Protein AF-A0A0R3LXS1-F1 (afdb_monomer_lite)

pLDDT: mean 87.43, std 10.82, range [50.19, 98.5]

Structure (mmCIF, N/CA/C/O backbone):
data_AF-A0A0R3LXS1-F1
#
_entry.id   AF-A0A0R3LXS1-F1
#
loop_
_atom_site.group_PDB
_atom_site.id
_atom_site.type_symbol
_atom_site.label_atom_id
_atom_site.label_alt_id
_atom_site.label_comp_id
_atom_site.label_asym_id
_atom_site.label_entity_id
_atom_site.label_seq_id
_atom_site.pdbx_PDB_ins_code
_atom_site.Cartn_x
_atom_site.Cartn_y
_atom_site.Cartn_z
_atom_site.occupancy
_atom_site.B_iso_or_equiv
_atom_site.auth_seq_id
_atom_site.auth_comp_id
_atom_site.auth_asym_id
_atom_site.auth_atom_id
_atom_site.pdbx_PDB_model_num
ATOM 1 N N . MET A 1 1 ? -4.672 0.294 -25.612 1.00 50.19 1 MET A N 1
ATOM 2 C CA . MET A 1 1 ? -3.290 0.709 -25.278 1.00 50.19 1 MET A CA 1
ATOM 3 C C . MET A 1 1 ? -2.506 -0.583 -25.068 1.00 50.19 1 MET A C 1
ATOM 5 O O . MET A 1 1 ? -3.036 -1.441 -24.381 1.00 50.19 1 MET A O 1
ATOM 9 N N . VAL A 1 2 ? -1.361 -0.808 -25.723 1.00 67.75 2 VAL A N 1
ATOM 10 C CA . VAL A 1 2 ? -0.609 -2.071 -25.546 1.00 67.75 2 VAL A CA 1
ATOM 11 C C . VAL A 1 2 ? 0.220 -1.966 -24.267 1.00 67.75 2 VAL A C 1
ATOM 13 O O . VAL A 1 2 ? 0.953 -0.992 -24.110 1.00 67.75 2 VAL A O 1
ATOM 16 N N . THR A 1 3 ? 0.093 -2.930 -23.355 1.00 71.75 3 THR A N 1
ATOM 17 C CA . THR A 1 3 ? 0.901 -2.988 -22.126 1.00 71.75 3 THR A CA 1
ATOM 18 C C . THR A 1 3 ? 2.377 -3.148 -22.479 1.00 71.75 3 THR A C 1
ATOM 20 O O . THR A 1 3 ? 2.734 -3.978 -23.314 1.00 71.75 3 THR A O 1
ATOM 23 N N . THR A 1 4 ? 3.243 -2.349 -21.855 1.00 79.94 4 THR A N 1
ATOM 24 C CA . THR A 1 4 ? 4.684 -2.357 -22.133 1.00 79.94 4 THR A CA 1
ATOM 25 C C . THR A 1 4 ? 5.494 -2.628 -20.877 1.00 79.94 4 THR A C 1
ATOM 27 O O . THR A 1 4 ? 5.252 -2.014 -19.840 1.00 79.94 4 THR A O 1
ATOM 30 N N . TYR A 1 5 ? 6.513 -3.462 -21.012 1.00 81.69 5 TYR A N 1
ATOM 31 C CA . TYR A 1 5 ? 7.450 -3.863 -19.978 1.00 81.69 5 TYR A CA 1
ATOM 32 C C . TYR A 1 5 ? 8.819 -3.320 -20.341 1.00 81.69 5 TYR A C 1
ATOM 34 O O . TYR A 1 5 ? 9.397 -3.715 -21.349 1.00 81.69 5 TYR A O 1
ATOM 42 N N . ALA A 1 6 ? 9.335 -2.392 -19.552 1.00 85.69 6 ALA A N 1
ATOM 43 C CA . ALA A 1 6 ? 10.598 -1.767 -19.839 1.00 85.69 6 ALA A CA 1
ATOM 44 C C . ALA A 1 6 ? 11.676 -1.999 -18.792 1.00 85.69 6 ALA A C 1
ATOM 46 O O . ALA A 1 6 ? 11.439 -1.901 -17.591 1.00 85.69 6 ALA A O 1
ATOM 47 N N . ILE A 1 7 ? 12.872 -2.245 -19.302 1.00 88.62 7 ILE A N 1
ATOM 48 C CA . ILE A 1 7 ? 14.061 -2.597 -18.548 1.00 88.62 7 ILE A CA 1
ATOM 49 C C . ILE A 1 7 ? 15.082 -1.522 -18.855 1.00 88.62 7 ILE A C 1
ATOM 51 O O . ILE A 1 7 ? 15.526 -1.386 -19.994 1.00 88.62 7 ILE A O 1
ATOM 55 N N . SER A 1 8 ? 15.402 -0.714 -17.859 1.00 87.81 8 SER A N 1
ATOM 56 C CA . SER A 1 8 ? 16.416 0.319 -17.973 1.00 87.81 8 SER A CA 1
ATOM 57 C C . SER A 1 8 ? 17.763 -0.279 -17.583 1.00 87.81 8 SER A C 1
ATOM 59 O O . SER A 1 8 ? 17.886 -0.908 -16.535 1.00 87.81 8 SER A O 1
ATOM 61 N N . VAL A 1 9 ? 18.784 -0.074 -18.406 1.00 89.19 9 VAL A N 1
ATOM 62 C CA . VAL A 1 9 ? 20.152 -0.530 -18.135 1.00 89.19 9 VAL A CA 1
ATOM 63 C C . VAL A 1 9 ? 21.099 0.648 -18.256 1.00 89.19 9 VAL A C 1
ATOM 65 O O . VAL A 1 9 ? 20.970 1.450 -19.180 1.00 89.19 9 VAL A O 1
ATOM 68 N N . ARG A 1 10 ? 22.025 0.776 -17.310 1.00 90.25 10 ARG A N 1
ATOM 69 C CA . ARG A 1 10 ? 22.995 1.863 -17.247 1.00 90.25 10 ARG A CA 1
ATOM 70 C C . ARG A 1 10 ? 24.368 1.407 -17.712 1.00 90.25 10 ARG A C 1
ATOM 72 O O . ARG A 1 10 ? 24.804 0.302 -17.381 1.00 90.25 10 ARG A O 1
ATOM 79 N N . SER A 1 11 ? 25.078 2.306 -18.385 1.00 85.88 11 SER A N 1
ATOM 80 C CA . SER A 1 11 ? 26.498 2.140 -18.698 1.00 85.88 11 SER A CA 1
ATOM 81 C C . SER A 1 11 ? 26.775 0.897 -19.511 1.00 85.88 11 SER A C 1
ATOM 83 O O . SER A 1 11 ? 27.583 0.056 -19.126 1.00 85.88 11 SER A O 1
ATOM 85 N N . LEU A 1 12 ? 26.070 0.781 -20.637 1.00 84.75 12 LEU A N 1
ATOM 86 C CA . LEU A 1 12 ? 26.292 -0.310 -21.576 1.00 84.75 12 LEU A CA 1
ATOM 87 C C . LEU A 1 12 ? 27.572 -0.126 -22.396 1.00 84.75 12 LEU A C 1
ATOM 89 O O . LEU A 1 12 ? 28.166 -1.125 -22.773 1.00 84.75 12 LEU A O 1
ATOM 93 N N . GLY A 1 13 ? 28.039 1.102 -22.647 1.00 87.75 13 GLY A N 1
ATOM 94 C CA . GLY A 1 13 ? 29.299 1.331 -23.367 1.00 87.75 13 GLY A CA 1
ATOM 95 C C . GLY A 1 13 ? 29.388 0.523 -24.671 1.00 87.75 13 GLY A C 1
ATOM 96 O O . GLY A 1 13 ? 28.492 0.599 -25.513 1.00 87.75 13 GLY A O 1
ATOM 97 N N . SER A 1 14 ? 30.445 -0.281 -24.822 1.00 89.44 14 SER A N 1
ATOM 98 C CA . SER A 1 14 ? 30.633 -1.187 -25.968 1.00 89.44 14 SER A CA 1
ATOM 99 C C . SER A 1 14 ? 29.624 -2.338 -26.039 1.00 89.44 14 SER A C 1
ATOM 101 O O . SER A 1 14 ? 29.389 -2.868 -27.123 1.00 89.44 14 SER A O 1
ATOM 103 N N . ASP A 1 15 ? 28.997 -2.707 -24.922 1.00 88.38 15 ASP A N 1
ATOM 104 C CA . ASP A 1 15 ? 28.047 -3.823 -24.843 1.00 88.38 15 ASP A CA 1
ATOM 105 C C . ASP A 1 15 ? 26.671 -3.450 -25.405 1.00 88.38 15 ASP A C 1
ATOM 107 O O . ASP A 1 15 ? 25.847 -4.328 -25.667 1.00 88.38 15 ASP A O 1
ATOM 111 N N . PHE A 1 16 ? 26.411 -2.153 -25.620 1.00 92.69 16 PHE A N 1
ATOM 112 C CA . PHE A 1 16 ? 25.108 -1.638 -26.037 1.00 92.69 16 PHE A CA 1
ATOM 113 C C . PHE A 1 16 ? 24.521 -2.387 -27.234 1.00 92.69 16 PHE A C 1
ATOM 115 O O . PHE A 1 16 ? 23.369 -2.825 -27.198 1.00 92.69 16 PHE A O 1
ATOM 122 N N . GLU A 1 17 ? 25.318 -2.558 -28.287 1.00 94.69 17 GLU A N 1
ATOM 123 C CA . GLU A 1 17 ? 24.837 -3.169 -29.520 1.00 94.69 17 GLU A CA 1
ATOM 124 C C . GLU A 1 17 ? 24.538 -4.661 -29.331 1.00 94.69 17 GLU A C 1
ATOM 126 O O . GLU A 1 17 ? 23.506 -5.143 -29.796 1.00 94.69 17 GLU A O 1
ATOM 131 N N . GLY A 1 18 ? 25.366 -5.377 -28.563 1.00 93.44 18 GLY A N 1
ATOM 132 C CA . GLY A 1 18 ? 25.115 -6.778 -28.217 1.00 93.44 18 GLY A CA 1
ATOM 133 C C . GLY A 1 18 ? 23.816 -6.949 -27.427 1.00 93.44 18 GLY A C 1
ATOM 134 O O . GLY A 1 18 ? 22.989 -7.809 -27.745 1.00 93.44 18 GLY A O 1
ATOM 135 N N . VAL A 1 19 ? 23.582 -6.066 -26.456 1.00 94.25 19 VAL A N 1
ATOM 136 C CA . VAL A 1 19 ? 22.352 -6.038 -25.659 1.00 94.25 19 VAL A CA 1
ATOM 137 C C . VAL A 1 19 ? 21.125 -5.745 -26.525 1.00 94.25 19 VAL A C 1
ATOM 139 O O . VAL A 1 19 ? 20.112 -6.441 -26.428 1.00 94.25 19 VAL A O 1
ATOM 142 N N . ARG A 1 20 ? 21.217 -4.754 -27.417 1.00 96.38 20 ARG A N 1
ATOM 143 C CA . ARG A 1 20 ? 20.141 -4.376 -28.343 1.00 96.38 20 ARG A CA 1
ATOM 144 C C . ARG A 1 20 ? 19.791 -5.501 -29.312 1.00 96.38 20 ARG A C 1
ATOM 146 O O . ARG A 1 20 ? 18.607 -5.780 -29.518 1.00 96.38 20 ARG A O 1
ATOM 153 N N . VAL A 1 21 ? 20.797 -6.166 -29.878 1.00 96.75 21 VAL A N 1
ATOM 154 C CA . VAL A 1 21 ? 20.615 -7.323 -30.765 1.00 96.75 21 VAL A CA 1
ATOM 155 C C . VAL A 1 21 ? 19.938 -8.468 -30.017 1.00 96.75 21 VAL A C 1
ATOM 157 O O . VAL A 1 21 ? 18.972 -9.041 -30.524 1.00 96.75 21 VAL A O 1
ATOM 160 N N . LYS A 1 22 ? 20.371 -8.766 -28.786 1.00 96.81 22 LYS A N 1
ATOM 161 C CA . LYS A 1 22 ? 19.754 -9.818 -27.972 1.00 96.81 22 LYS A CA 1
ATOM 162 C C . LYS A 1 22 ? 18.296 -9.511 -27.631 1.00 96.81 22 LYS A C 1
ATOM 164 O O . LYS A 1 22 ? 17.453 -10.396 -27.771 1.00 96.81 22 LYS A O 1
ATOM 169 N N . ALA A 1 23 ? 17.987 -8.275 -27.237 1.00 96.25 23 ALA A N 1
ATOM 170 C CA . ALA A 1 23 ? 16.617 -7.831 -26.980 1.00 96.25 23 ALA A CA 1
ATOM 171 C C . ALA A 1 23 ? 15.724 -8.016 -28.217 1.00 96.25 23 ALA A C 1
ATOM 173 O O . ALA A 1 23 ? 14.649 -8.609 -28.131 1.00 96.25 23 ALA A O 1
ATOM 174 N N . SER A 1 24 ? 16.210 -7.584 -29.386 1.00 97.50 24 SER A N 1
ATOM 175 C CA . SER A 1 24 ? 15.506 -7.744 -30.661 1.00 97.50 24 SER A CA 1
ATOM 176 C C . SER A 1 24 ? 15.285 -9.214 -31.025 1.00 97.50 24 SER A C 1
ATOM 178 O O . SER A 1 24 ? 14.203 -9.574 -31.485 1.00 97.50 24 SER A O 1
ATOM 180 N N . TYR A 1 25 ? 16.288 -10.068 -30.809 1.00 97.56 25 TYR A N 1
ATOM 181 C CA . TYR A 1 25 ? 16.191 -11.507 -31.052 1.00 97.56 25 TYR A CA 1
ATOM 182 C C . TYR A 1 25 ? 15.138 -12.170 -30.157 1.00 97.56 25 TYR A C 1
ATOM 184 O O . TYR A 1 25 ? 14.287 -12.913 -30.651 1.00 97.56 25 TYR A O 1
ATOM 192 N N . LEU A 1 26 ? 15.174 -11.890 -28.849 1.00 95.94 26 LEU A N 1
ATOM 193 C CA . LEU A 1 26 ? 14.202 -12.423 -27.892 1.00 95.94 26 LEU A CA 1
ATOM 194 C C . LEU A 1 26 ? 12.783 -11.983 -28.254 1.00 95.94 26 LEU A C 1
ATOM 196 O O . LEU A 1 26 ? 11.861 -12.794 -28.200 1.00 95.94 26 LEU A O 1
ATOM 200 N N . ALA A 1 27 ? 12.617 -10.729 -28.672 1.00 96.94 27 ALA A N 1
ATOM 201 C CA . ALA A 1 27 ? 11.325 -10.202 -29.070 1.00 96.94 27 ALA A CA 1
ATOM 202 C C . ALA A 1 27 ? 10.775 -10.892 -30.327 1.00 96.94 27 ALA A C 1
ATOM 204 O O . ALA A 1 27 ? 9.669 -11.432 -30.293 1.00 96.94 27 ALA A O 1
ATOM 205 N N . ALA A 1 28 ? 11.575 -10.967 -31.396 1.00 97.00 2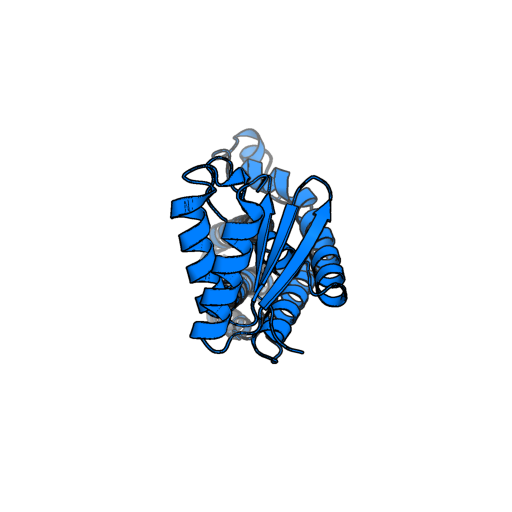8 ALA A N 1
ATOM 206 C CA . ALA A 1 28 ? 11.182 -11.608 -32.650 1.00 97.00 28 ALA A CA 1
ATOM 207 C C . ALA A 1 28 ? 10.840 -13.097 -32.465 1.00 97.00 28 ALA A C 1
ATOM 209 O O . ALA A 1 28 ? 9.810 -13.559 -32.950 1.00 97.00 28 ALA A O 1
ATOM 210 N N . SER A 1 29 ? 11.658 -13.826 -31.699 1.00 96.25 29 SER A N 1
ATOM 211 C CA . SER A 1 29 ? 11.480 -15.270 -31.467 1.00 96.25 29 SER A CA 1
ATOM 212 C C . SER A 1 29 ? 10.217 -15.613 -30.667 1.00 96.25 29 SER A C 1
ATOM 214 O O . SER A 1 29 ? 9.789 -16.761 -30.666 1.00 96.25 29 SER A O 1
ATOM 216 N N . ASN A 1 30 ? 9.622 -14.630 -29.986 1.00 95.31 30 ASN A N 1
ATOM 217 C CA . ASN A 1 30 ? 8.458 -14.808 -29.116 1.00 95.31 30 ASN A CA 1
ATOM 218 C C . ASN A 1 30 ? 7.244 -13.976 -29.568 1.00 95.31 30 ASN A C 1
ATOM 220 O O . ASN A 1 30 ? 6.326 -13.754 -28.778 1.00 95.31 30 ASN A O 1
ATOM 224 N N . GLY A 1 31 ? 7.240 -13.467 -30.809 1.00 93.56 31 GLY A N 1
ATOM 225 C CA . GLY A 1 31 ? 6.131 -12.660 -31.334 1.00 93.56 31 GLY A CA 1
ATOM 226 C C . GLY A 1 31 ? 5.860 -11.380 -30.530 1.00 93.56 31 GLY A C 1
ATOM 227 O O . GLY A 1 31 ? 4.720 -10.935 -30.426 1.00 93.56 31 GLY A O 1
ATOM 228 N N . CYS A 1 32 ? 6.894 -10.804 -29.916 1.00 93.44 32 CYS A N 1
ATOM 229 C CA . CYS A 1 32 ? 6.818 -9.613 -29.078 1.00 93.44 32 CYS A CA 1
ATOM 230 C C . CYS A 1 32 ? 7.301 -8.385 -29.856 1.00 93.44 32 CYS A C 1
ATOM 232 O O . CYS A 1 32 ? 8.304 -8.446 -30.566 1.00 93.44 32 CYS A O 1
ATOM 234 N N . GLN A 1 33 ? 6.633 -7.242 -29.688 1.00 94.88 33 GLN A N 1
ATOM 235 C CA . GLN A 1 33 ? 7.162 -5.976 -30.187 1.00 94.88 33 GLN A CA 1
ATOM 236 C C . GLN A 1 33 ? 8.263 -5.485 -29.248 1.00 94.88 33 GLN A C 1
ATOM 238 O O . GLN A 1 33 ? 8.154 -5.616 -28.026 1.00 94.88 33 GLN A O 1
ATOM 243 N N . PHE A 1 34 ? 9.321 -4.927 -29.829 1.00 96.06 34 PHE A N 1
ATOM 244 C CA . PHE A 1 34 ? 10.455 -4.387 -29.096 1.00 96.06 34 PHE A CA 1
ATOM 245 C C . PHE A 1 34 ? 10.911 -3.066 -29.698 1.00 96.06 34 PHE A C 1
ATOM 247 O O . PHE A 1 34 ? 10.995 -2.912 -30.916 1.00 96.06 34 PHE A O 1
ATOM 254 N N . TRP A 1 35 ? 11.236 -2.126 -28.823 1.00 96.31 35 TRP A N 1
ATOM 255 C CA . TRP A 1 35 ? 11.962 -0.915 -29.165 1.00 96.31 35 TRP A CA 1
ATOM 256 C C . TRP A 1 35 ? 12.793 -0.476 -27.967 1.00 96.31 35 TRP A C 1
ATOM 258 O O . TRP A 1 35 ? 12.628 -0.964 -26.848 1.00 96.31 35 TRP A O 1
ATOM 268 N N . TRP A 1 36 ? 13.693 0.469 -28.197 1.00 95.38 36 TRP A N 1
ATOM 269 C CA . TRP A 1 36 ? 14.509 1.033 -27.137 1.00 95.38 36 TRP A CA 1
ATOM 270 C C . TRP A 1 36 ? 14.575 2.552 -27.261 1.00 95.38 36 TRP A C 1
ATOM 272 O O . TRP A 1 36 ? 14.281 3.112 -28.320 1.00 95.38 36 TRP A O 1
ATOM 282 N N . LYS A 1 37 ? 14.942 3.225 -26.171 1.00 92.69 37 LYS A N 1
ATOM 283 C CA . LYS A 1 37 ? 15.234 4.663 -26.187 1.00 92.69 37 LYS A CA 1
ATOM 284 C C . LYS A 1 37 ? 16.343 5.030 -25.197 1.00 92.69 37 LYS A C 1
ATOM 286 O O . LYS A 1 37 ? 16.404 4.438 -24.116 1.00 92.69 37 LYS A O 1
ATOM 291 N N . PRO A 1 38 ? 17.203 6.009 -25.526 1.00 92.75 38 PRO A N 1
ATOM 292 C CA . PRO A 1 38 ? 18.160 6.546 -24.569 1.00 92.75 38 PRO A CA 1
ATOM 293 C C . PRO A 1 38 ? 17.448 7.363 -23.478 1.00 92.75 38 PRO A C 1
ATOM 295 O O . PRO A 1 38 ? 16.364 7.909 -23.691 1.00 92.75 38 PRO A O 1
ATOM 298 N N . GLN A 1 39 ? 18.075 7.452 -22.309 1.00 84.31 39 GLN A N 1
ATOM 299 C CA . GLN A 1 39 ? 17.637 8.201 -21.132 1.00 84.31 39 GLN A CA 1
ATOM 300 C C . GLN A 1 39 ? 18.803 9.063 -20.602 1.00 84.31 39 GLN A C 1
ATOM 302 O O . GLN A 1 39 ? 19.965 8.787 -20.923 1.00 84.31 39 GLN A O 1
ATOM 307 N N . PRO A 1 40 ? 18.538 10.106 -19.789 1.00 82.19 40 PRO A N 1
ATOM 308 C CA . PRO A 1 40 ? 19.590 10.906 -19.165 1.00 82.19 40 PRO A CA 1
ATOM 309 C C . PRO A 1 40 ? 20.574 10.045 -18.364 1.00 82.19 40 PRO A C 1
ATOM 311 O O . PRO A 1 40 ? 20.218 8.978 -17.866 1.00 82.19 40 PRO A O 1
ATOM 314 N N . THR A 1 41 ? 21.795 10.541 -18.155 1.00 82.56 41 THR A N 1
ATOM 315 C CA . THR A 1 41 ? 22.794 9.911 -17.263 1.00 82.56 41 THR A CA 1
ATOM 316 C C . THR A 1 41 ? 23.191 8.476 -17.645 1.00 82.56 41 THR A C 1
ATOM 318 O O . THR A 1 41 ? 23.463 7.661 -16.757 1.00 82.56 41 THR A O 1
ATOM 321 N N . ASP A 1 42 ? 23.266 8.200 -18.955 1.00 86.88 42 ASP A N 1
ATOM 322 C CA . ASP A 1 42 ? 23.786 6.945 -19.531 1.00 86.88 42 ASP A CA 1
ATOM 323 C C . ASP A 1 42 ? 22.886 5.716 -19.279 1.00 86.88 42 ASP A C 1
ATOM 325 O O . ASP A 1 42 ? 23.346 4.590 -19.105 1.00 86.88 42 ASP A O 1
ATOM 329 N N . TRP A 1 43 ? 21.571 5.945 -19.231 1.00 88.44 43 TRP A N 1
ATOM 330 C CA . TRP A 1 43 ? 20.558 4.892 -19.152 1.00 88.44 43 TRP A CA 1
ATOM 331 C C . TRP A 1 43 ? 19.970 4.584 -20.531 1.00 88.44 43 TRP A C 1
ATOM 333 O O . TRP A 1 43 ? 19.799 5.469 -21.376 1.00 88.44 43 TRP A O 1
ATOM 343 N N . HIS A 1 44 ? 19.597 3.328 -20.748 1.00 91.88 44 HIS A N 1
ATOM 344 C CA . HIS A 1 44 ? 18.934 2.851 -21.956 1.00 91.88 44 HIS A CA 1
ATOM 345 C C . HIS A 1 44 ? 17.723 2.007 -21.585 1.00 91.88 44 HIS A C 1
ATOM 347 O O . HIS A 1 44 ? 17.844 1.032 -20.850 1.00 91.88 44 HIS A O 1
ATOM 353 N N . ASP A 1 45 ? 16.558 2.383 -22.098 1.00 90.25 45 ASP A N 1
ATOM 354 C CA . ASP A 1 45 ? 15.324 1.634 -21.905 1.00 90.25 45 ASP A CA 1
ATOM 355 C C . ASP A 1 45 ? 15.135 0.613 -23.016 1.00 90.25 45 ASP A C 1
ATOM 357 O O . ASP A 1 45 ? 15.030 1.006 -24.173 1.00 90.25 45 ASP A O 1
ATOM 361 N N . PHE A 1 46 ? 14.975 -0.655 -22.659 1.00 93.62 46 PHE A N 1
ATOM 362 C CA . PHE A 1 46 ? 14.581 -1.746 -23.547 1.00 93.62 46 PHE A CA 1
ATOM 363 C C . PHE A 1 46 ? 13.132 -2.116 -23.247 1.00 93.62 46 PHE A C 1
ATOM 365 O O . PHE A 1 46 ? 12.819 -2.486 -22.119 1.00 93.62 46 PHE A O 1
ATOM 372 N N . ILE A 1 47 ? 12.238 -1.957 -24.220 1.00 89.81 47 ILE A N 1
ATOM 373 C CA . ILE A 1 47 ? 10.788 -1.975 -24.011 1.00 89.81 47 ILE A CA 1
ATOM 374 C C . ILE A 1 47 ? 10.173 -3.114 -24.816 1.00 89.81 47 ILE A C 1
ATOM 376 O O . ILE A 1 47 ? 10.382 -3.202 -26.021 1.00 89.81 47 ILE A O 1
ATOM 380 N N . PHE A 1 48 ? 9.396 -3.957 -24.143 1.00 91.44 48 PHE A N 1
ATOM 381 C CA . PHE A 1 48 ? 8.775 -5.166 -24.675 1.00 91.44 48 PHE A CA 1
ATOM 382 C C . PHE A 1 48 ? 7.259 -5.105 -24.496 1.00 91.44 48 PHE A C 1
ATOM 384 O O . PHE A 1 48 ? 6.777 -4.564 -23.507 1.00 91.44 48 PHE A O 1
ATOM 391 N N . THR A 1 49 ? 6.482 -5.705 -25.393 1.00 87.00 49 THR A N 1
ATOM 392 C CA . THR A 1 49 ? 5.023 -5.872 -25.208 1.00 87.00 49 THR A CA 1
ATOM 393 C C . THR A 1 49 ? 4.640 -7.209 -24.575 1.00 87.00 49 THR A C 1
ATOM 395 O O . THR A 1 49 ? 3.460 -7.503 -24.419 1.00 87.00 49 THR A O 1
ATOM 398 N N . ASN A 1 50 ? 5.625 -8.038 -24.222 1.00 86.69 50 ASN A N 1
ATOM 399 C CA . ASN A 1 50 ? 5.435 -9.347 -23.606 1.00 86.69 50 ASN A CA 1
ATOM 400 C C . ASN A 1 50 ? 6.269 -9.448 -22.321 1.00 86.69 50 ASN A C 1
ATOM 402 O O . ASN A 1 50 ? 7.490 -9.278 -22.347 1.00 86.69 50 ASN A O 1
ATOM 406 N N . HIS A 1 51 ? 5.600 -9.754 -21.209 1.00 82.31 51 HIS A N 1
ATOM 407 C CA . HIS A 1 51 ? 6.214 -9.855 -19.887 1.00 82.31 51 HIS A CA 1
ATOM 408 C C . HIS A 1 51 ? 7.284 -10.948 -19.809 1.00 82.31 51 HIS A C 1
ATOM 410 O O . HIS A 1 51 ? 8.376 -10.708 -19.303 1.00 82.31 51 HIS A O 1
ATOM 416 N N . ASN A 1 52 ? 7.005 -12.129 -20.367 1.00 84.12 52 ASN A N 1
ATOM 417 C CA . ASN A 1 52 ? 7.932 -13.259 -20.334 1.00 84.12 52 ASN A CA 1
ATOM 418 C C . ASN A 1 52 ? 9.212 -12.936 -21.109 1.00 84.12 52 ASN A C 1
ATOM 420 O O . ASN A 1 52 ? 10.304 -13.282 -20.673 1.00 84.12 52 ASN A O 1
ATOM 424 N N . VAL A 1 53 ? 9.097 -12.215 -22.227 1.00 90.31 53 VAL A N 1
ATOM 425 C CA . VAL A 1 53 ? 10.261 -11.756 -23.002 1.00 90.31 53 VAL A CA 1
ATOM 426 C C . VAL A 1 53 ? 11.083 -10.741 -22.212 1.00 90.31 53 VAL A C 1
ATOM 428 O O . VAL A 1 53 ? 12.309 -10.830 -22.210 1.00 90.31 53 VAL A O 1
ATOM 431 N N . ALA A 1 54 ? 10.426 -9.819 -21.502 1.00 87.56 54 ALA A N 1
ATOM 432 C CA . ALA A 1 54 ? 11.108 -8.895 -20.605 1.00 87.56 54 ALA A CA 1
ATOM 433 C C . ALA A 1 54 ? 11.861 -9.657 -19.497 1.00 87.56 54 ALA A C 1
ATOM 435 O O . ALA A 1 54 ? 13.045 -9.409 -19.297 1.00 87.56 54 ALA A O 1
ATOM 436 N N . ILE A 1 55 ? 11.239 -10.651 -18.850 1.00 84.25 55 ILE A N 1
ATOM 437 C CA . ILE A 1 55 ? 11.900 -11.502 -17.842 1.00 84.25 55 ILE A CA 1
ATOM 438 C C . ILE A 1 55 ? 13.114 -12.233 -18.432 1.00 84.25 55 ILE A C 1
ATOM 440 O O . ILE A 1 55 ? 14.190 -12.213 -17.836 1.00 84.25 55 ILE A O 1
ATOM 444 N N . LEU A 1 56 ? 12.981 -12.844 -19.614 1.00 89.31 56 LEU A N 1
ATOM 445 C CA . LEU A 1 56 ? 14.100 -13.513 -20.289 1.00 89.31 56 LEU A CA 1
ATOM 446 C C . LEU A 1 56 ? 15.247 -12.541 -20.585 1.00 89.31 56 LEU A C 1
ATOM 448 O O . LEU A 1 56 ? 16.418 -12.901 -20.460 1.00 89.31 56 LEU A O 1
ATOM 452 N N . PHE A 1 57 ? 14.918 -11.305 -20.957 1.00 92.88 57 PHE A N 1
ATOM 453 C CA . PHE A 1 57 ? 15.912 -10.270 -21.191 1.00 92.88 57 PHE A CA 1
ATOM 454 C C . PHE A 1 57 ? 16.588 -9.807 -19.894 1.00 92.88 57 PHE A C 1
ATOM 456 O O . PHE A 1 57 ? 17.806 -9.657 -19.891 1.00 92.88 57 PHE A O 1
ATOM 463 N N . VAL A 1 58 ? 15.853 -9.661 -18.783 1.00 87.81 58 VAL A N 1
ATOM 464 C CA . VAL A 1 58 ? 16.453 -9.434 -17.453 1.00 87.81 58 VAL A CA 1
ATOM 465 C C . VAL A 1 58 ? 17.431 -10.555 -17.113 1.00 87.81 58 VAL A C 1
ATOM 467 O O . VAL A 1 58 ? 18.553 -10.268 -16.708 1.00 87.81 58 VAL A O 1
ATOM 470 N N . GLY A 1 59 ? 17.032 -11.815 -17.319 1.00 85.81 59 GLY A N 1
ATOM 471 C CA . GLY A 1 59 ? 17.891 -12.975 -17.083 1.00 85.81 59 GLY A CA 1
ATOM 472 C C . GLY A 1 59 ? 19.213 -12.870 -17.840 1.00 85.81 59 GLY A C 1
ATOM 473 O O . GLY A 1 59 ? 20.266 -12.961 -17.221 1.00 85.81 59 GLY A O 1
ATOM 474 N N . PHE A 1 60 ? 19.148 -12.573 -19.143 1.00 92.06 60 PHE A N 1
ATOM 475 C CA . PHE A 1 60 ? 20.327 -12.316 -19.978 1.00 92.06 60 PHE A CA 1
ATOM 476 C C . PHE A 1 60 ? 21.187 -11.157 -19.458 1.00 92.06 60 PHE A C 1
ATOM 478 O O . PHE A 1 60 ? 22.407 -11.266 -19.388 1.00 92.06 60 PHE A O 1
ATOM 485 N N . LEU A 1 61 ? 20.575 -10.031 -19.090 1.00 89.69 61 LEU A N 1
ATOM 486 C CA . LEU A 1 61 ? 21.334 -8.887 -18.595 1.00 89.69 61 LEU A CA 1
ATOM 487 C C . LEU A 1 61 ? 22.090 -9.231 -17.305 1.00 89.69 61 LEU A C 1
ATOM 489 O O . LEU A 1 61 ? 23.250 -8.847 -17.162 1.00 89.69 61 LEU A O 1
ATOM 493 N N . LEU A 1 62 ? 21.452 -9.962 -16.387 1.00 84.12 62 LEU A N 1
ATOM 494 C CA . LEU A 1 62 ? 22.062 -10.397 -15.131 1.00 84.12 62 LEU A CA 1
ATOM 495 C C . LEU A 1 62 ? 23.180 -11.425 -15.355 1.00 84.12 62 LEU A C 1
ATOM 497 O O . LEU A 1 62 ? 24.201 -11.346 -14.678 1.00 84.12 62 LEU A O 1
ATOM 501 N N . SER A 1 63 ? 23.028 -12.357 -16.301 1.00 86.56 63 SER A N 1
ATOM 502 C CA . SER A 1 63 ? 24.052 -13.374 -16.574 1.00 86.56 63 SER A CA 1
ATOM 503 C C . SER A 1 63 ? 25.242 -12.846 -17.370 1.00 86.56 63 SER A C 1
ATOM 505 O O . SER A 1 63 ? 26.378 -13.189 -17.051 1.00 86.56 63 SER A O 1
ATOM 507 N N . ASP A 1 64 ? 24.997 -12.024 -18.390 1.00 86.31 64 ASP A N 1
ATOM 508 C CA . ASP A 1 64 ? 25.991 -11.755 -19.434 1.00 86.31 64 ASP A CA 1
ATOM 509 C C . ASP A 1 64 ? 26.518 -10.313 -19.441 1.00 86.31 64 ASP A C 1
ATOM 511 O O . ASP A 1 64 ? 27.566 -10.060 -20.029 1.00 86.31 64 ASP A O 1
ATOM 515 N N . ILE A 1 65 ? 25.815 -9.359 -18.815 1.00 86.31 65 ILE A N 1
ATOM 516 C CA . ILE A 1 65 ? 26.099 -7.922 -19.001 1.00 86.31 65 ILE A CA 1
ATOM 517 C C . ILE A 1 65 ? 26.460 -7.214 -17.698 1.00 86.31 65 ILE A C 1
ATOM 519 O O . ILE A 1 65 ? 27.473 -6.515 -17.616 1.00 86.31 65 ILE A O 1
ATOM 523 N N . VAL A 1 66 ? 25.625 -7.345 -16.668 1.00 79.19 66 VAL A N 1
ATOM 524 C CA . VAL A 1 66 ? 25.835 -6.628 -15.401 1.00 79.19 66 VAL A CA 1
ATOM 525 C C . VAL A 1 66 ? 26.375 -7.514 -14.288 1.00 79.19 66 VAL A C 1
ATOM 527 O O . VAL A 1 66 ? 26.849 -6.981 -13.285 1.00 79.19 66 VAL A O 1
ATOM 530 N N . GLY A 1 67 ? 26.323 -8.840 -14.444 1.00 77.44 67 GLY A N 1
ATOM 531 C CA . GLY A 1 67 ? 26.692 -9.779 -13.388 1.00 77.44 67 GLY A CA 1
ATOM 532 C C . GLY A 1 67 ? 25.917 -9.495 -12.096 1.00 77.44 67 GLY A C 1
ATOM 533 O O . GLY A 1 67 ? 24.707 -9.280 -12.105 1.00 77.44 67 GLY A O 1
ATOM 534 N N . SER A 1 68 ? 26.633 -9.411 -10.972 1.00 62.28 68 SER A N 1
ATOM 535 C CA . SER A 1 68 ? 26.054 -9.090 -9.657 1.00 62.28 68 SER A CA 1
ATOM 536 C C . SER A 1 68 ? 25.750 -7.598 -9.444 1.00 62.28 68 SER A C 1
ATOM 538 O O . SER A 1 68 ? 25.257 -7.224 -8.380 1.00 62.28 68 SER A O 1
ATOM 540 N N . SER A 1 69 ? 26.063 -6.715 -10.399 1.00 63.69 69 SER A N 1
ATOM 541 C CA . SER A 1 69 ? 25.881 -5.264 -10.256 1.00 63.69 69 SER A CA 1
ATOM 542 C C . SER A 1 69 ? 24.441 -4.836 -10.550 1.00 63.69 69 SER A C 1
ATOM 544 O O . SER A 1 69 ? 24.168 -4.147 -11.534 1.00 63.69 69 SER A O 1
ATOM 546 N N . VAL A 1 70 ? 23.521 -5.202 -9.655 1.00 62.12 70 VAL A N 1
ATOM 547 C CA . VAL A 1 70 ? 22.091 -4.839 -9.710 1.00 62.12 70 VAL A CA 1
ATOM 548 C C . VAL A 1 70 ? 21.841 -3.330 -9.821 1.00 62.12 70 VAL A C 1
ATOM 550 O O . VAL A 1 70 ? 20.854 -2.925 -10.418 1.00 62.12 70 VAL A O 1
ATOM 553 N N . GLU A 1 71 ? 22.763 -2.475 -9.370 1.00 71.50 71 GLU A N 1
ATOM 554 C CA . GLU A 1 71 ? 22.653 -1.011 -9.514 1.00 71.50 71 GLU A CA 1
ATOM 555 C C . GLU A 1 71 ? 22.694 -0.512 -10.975 1.00 71.50 71 GLU A C 1
ATOM 557 O O . GLU A 1 71 ? 22.280 0.616 -11.264 1.00 71.50 71 GLU A O 1
ATOM 562 N N . ARG A 1 72 ? 23.180 -1.339 -11.915 1.00 78.94 72 ARG A N 1
ATOM 563 C CA . ARG A 1 72 ? 23.222 -1.033 -13.357 1.00 78.94 72 ARG A CA 1
ATOM 564 C C . ARG A 1 72 ? 21.928 -1.393 -14.083 1.00 78.94 72 ARG A C 1
ATOM 566 O O . ARG A 1 72 ? 21.818 -1.104 -15.270 1.00 78.94 72 ARG A O 1
ATOM 573 N N . ILE A 1 73 ? 20.951 -1.994 -13.409 1.00 77.38 73 ILE A N 1
ATOM 574 C CA . ILE A 1 73 ? 19.660 -2.353 -13.995 1.00 77.38 73 ILE A CA 1
ATOM 575 C C . ILE A 1 73 ? 18.536 -1.772 -13.142 1.00 77.38 73 ILE A C 1
ATOM 577 O O . ILE A 1 73 ? 18.555 -1.836 -11.921 1.00 77.38 73 ILE A O 1
ATOM 581 N N . LYS A 1 74 ? 17.516 -1.226 -13.800 1.00 73.31 74 LYS A N 1
ATOM 582 C CA . LYS A 1 74 ? 16.237 -0.878 -13.191 1.00 73.31 74 LYS A CA 1
ATOM 583 C C . LYS A 1 74 ? 15.126 -1.510 -14.006 1.00 73.31 74 LYS A C 1
ATOM 585 O O . LYS A 1 74 ? 14.901 -1.144 -15.156 1.00 73.31 74 LYS A O 1
ATOM 590 N N . PHE A 1 75 ? 14.393 -2.415 -13.390 1.00 70.44 75 PHE A N 1
ATOM 591 C CA . PHE A 1 75 ? 13.069 -2.796 -13.844 1.00 70.44 75 PHE A CA 1
ATOM 592 C C . PHE A 1 75 ? 12.174 -2.808 -12.615 1.00 70.44 75 PHE A C 1
ATOM 594 O O . PHE A 1 75 ? 12.539 -3.369 -11.591 1.00 70.44 75 PHE A O 1
ATOM 601 N N . VAL A 1 76 ? 11.021 -2.155 -12.706 1.00 61.62 76 VAL A N 1
ATOM 602 C CA . VAL A 1 76 ? 9.949 -2.351 -11.735 1.00 61.62 76 VAL A CA 1
ATOM 603 C C . VAL A 1 76 ? 8.794 -2.900 -12.542 1.00 61.62 76 VAL A C 1
ATOM 605 O O . VAL A 1 76 ? 8.122 -2.172 -13.273 1.00 61.62 76 VAL A O 1
ATOM 608 N N . PHE A 1 77 ? 8.649 -4.219 -12.490 1.00 70.69 77 PHE A N 1
ATOM 609 C CA . PHE A 1 77 ? 7.492 -4.910 -13.026 1.00 70.69 77 PHE A CA 1
ATOM 610 C C . PHE A 1 77 ? 6.651 -5.364 -11.863 1.00 70.69 77 PHE A C 1
ATOM 612 O O . PHE A 1 77 ? 7.173 -5.964 -10.936 1.00 70.69 77 PHE A O 1
ATOM 619 N N . VAL A 1 78 ? 5.358 -5.091 -11.953 1.00 78.62 78 VAL A N 1
ATOM 620 C CA . VAL A 1 78 ? 4.371 -5.756 -11.119 1.00 78.62 78 VAL A CA 1
ATOM 621 C C . VAL A 1 78 ? 3.584 -6.685 -12.026 1.00 78.62 78 VAL A C 1
ATOM 623 O O . VAL A 1 78 ? 3.056 -6.283 -13.067 1.00 78.62 78 VAL A O 1
ATOM 626 N N . SER A 1 79 ? 3.578 -7.959 -11.674 1.00 82.25 79 SER A N 1
ATOM 627 C CA . SER A 1 79 ? 2.734 -8.963 -12.298 1.00 82.25 79 SER A CA 1
ATOM 628 C C . SER A 1 79 ? 1.265 -8.739 -11.912 1.00 82.25 79 SER A C 1
ATOM 630 O O . SER A 1 79 ? 0.964 -8.110 -10.891 1.00 82.25 79 SER A O 1
ATOM 632 N N . PRO A 1 80 ? 0.310 -9.276 -12.690 1.00 84.38 80 PRO A N 1
ATOM 633 C CA . PRO A 1 80 ? -1.094 -9.267 -12.293 1.00 84.38 80 PRO A CA 1
ATOM 634 C C . PRO A 1 80 ? -1.330 -9.893 -10.910 1.00 84.38 80 PRO A C 1
ATOM 636 O O . PRO A 1 80 ? -2.128 -9.381 -10.126 1.00 84.38 80 PRO A O 1
ATOM 639 N N . ASP A 1 81 ? -0.614 -10.964 -10.573 1.00 87.44 81 ASP A N 1
ATOM 640 C CA . ASP A 1 81 ? -0.767 -11.617 -9.272 1.00 87.44 81 ASP A CA 1
ATOM 641 C C . ASP A 1 81 ? -0.238 -10.752 -8.127 1.00 87.44 81 ASP A C 1
ATOM 643 O O . ASP A 1 81 ? -0.868 -10.699 -7.072 1.00 87.44 81 ASP A O 1
ATOM 647 N N . GLU A 1 82 ? 0.831 -9.986 -8.344 1.00 90.81 82 GLU A N 1
ATOM 648 C CA . GLU A 1 82 ? 1.272 -8.982 -7.375 1.00 90.81 82 GLU A CA 1
ATOM 649 C C . GLU A 1 82 ? 0.208 -7.896 -7.166 1.00 90.81 82 GLU A C 1
ATOM 651 O O . GLU A 1 82 ? -0.133 -7.558 -6.034 1.00 90.81 82 GLU A O 1
ATOM 656 N N . VAL A 1 83 ? -0.418 -7.398 -8.232 1.00 93.25 83 VAL A N 1
ATOM 657 C CA . VAL A 1 83 ? -1.514 -6.429 -8.079 1.00 93.25 83 VAL A CA 1
ATOM 658 C C . VAL A 1 83 ? -2.676 -7.015 -7.268 1.00 93.25 83 VAL A C 1
ATOM 660 O O . VAL A 1 83 ? -3.205 -6.340 -6.383 1.00 93.25 83 VAL A O 1
ATOM 663 N N . ARG A 1 84 ? -3.049 -8.280 -7.505 1.00 94.62 84 ARG A N 1
ATOM 664 C CA . ARG A 1 84 ? -4.106 -8.961 -6.732 1.00 94.62 84 ARG A CA 1
ATOM 665 C C . ARG A 1 84 ? -3.731 -9.139 -5.270 1.00 94.62 84 ARG A C 1
ATOM 667 O O . ARG A 1 84 ? -4.545 -8.861 -4.394 1.00 94.62 84 ARG A O 1
ATOM 674 N N . LEU A 1 85 ? -2.518 -9.614 -4.996 1.00 95.38 85 LEU A N 1
ATOM 675 C CA . LEU A 1 85 ? -2.035 -9.809 -3.632 1.00 95.38 85 LEU A CA 1
ATOM 676 C C . LEU A 1 85 ? -2.014 -8.478 -2.875 1.00 95.38 85 LEU A C 1
ATOM 678 O O . LEU A 1 85 ? -2.407 -8.436 -1.710 1.00 95.38 85 LEU A O 1
ATOM 682 N N . PHE A 1 86 ? -1.615 -7.390 -3.538 1.00 95.50 86 PHE A N 1
ATOM 683 C CA . PHE A 1 86 ? -1.579 -6.065 -2.930 1.00 95.50 86 PHE A CA 1
ATOM 684 C C . PHE A 1 86 ? -2.988 -5.556 -2.638 1.00 95.50 86 PHE A C 1
ATOM 686 O O . PHE A 1 86 ? -3.281 -5.169 -1.509 1.00 95.50 86 PHE A O 1
ATOM 693 N N . ALA A 1 87 ? -3.894 -5.655 -3.614 1.00 96.38 87 ALA A N 1
ATOM 694 C CA . ALA A 1 87 ? -5.295 -5.290 -3.440 1.00 96.38 87 ALA A CA 1
ATOM 695 C C . ALA A 1 87 ? -5.953 -6.072 -2.287 1.00 96.38 87 ALA A C 1
ATOM 697 O O . ALA A 1 87 ? -6.610 -5.477 -1.431 1.00 96.38 87 ALA A O 1
ATOM 698 N N . ASN A 1 88 ? -5.712 -7.384 -2.197 1.00 95.69 88 ASN A N 1
ATOM 699 C CA . ASN A 1 88 ? -6.206 -8.229 -1.106 1.00 95.69 88 ASN A CA 1
ATOM 700 C C . ASN A 1 88 ? -5.608 -7.840 0.252 1.00 95.69 88 ASN A C 1
ATOM 702 O O . ASN A 1 88 ? -6.316 -7.827 1.261 1.00 95.69 88 ASN A O 1
ATOM 706 N N . HIS A 1 89 ? -4.323 -7.483 0.295 1.00 95.88 89 HIS A N 1
ATOM 707 C CA . HIS A 1 89 ? -3.706 -6.964 1.511 1.00 95.88 89 HIS A CA 1
ATOM 708 C C . HIS A 1 89 ? -4.365 -5.648 1.953 1.00 95.88 89 HIS A C 1
ATOM 710 O O . HIS A 1 89 ? -4.698 -5.500 3.130 1.00 95.88 89 HIS A O 1
ATOM 716 N N . CYS A 1 90 ? -4.636 -4.734 1.016 1.00 97.00 90 CYS A N 1
ATOM 717 C CA . CYS A 1 90 ? -5.356 -3.487 1.275 1.00 97.00 90 CYS A CA 1
ATOM 718 C C . CYS A 1 90 ? -6.788 -3.728 1.784 1.00 97.00 90 CYS A C 1
ATOM 720 O O . CYS A 1 90 ? -7.212 -3.058 2.726 1.00 97.00 90 CYS A O 1
ATOM 722 N N . VAL A 1 91 ? -7.509 -4.713 1.229 1.00 96.50 91 VAL A N 1
ATOM 723 C CA . VAL A 1 91 ? -8.827 -5.148 1.735 1.00 96.50 91 VAL A CA 1
ATOM 724 C C . VAL A 1 91 ? -8.724 -5.606 3.184 1.00 96.50 91 VAL A C 1
ATOM 726 O O . VAL A 1 91 ? -9.531 -5.193 4.018 1.00 96.50 91 VAL A O 1
ATOM 729 N N . TYR A 1 92 ? -7.729 -6.435 3.503 1.00 95.44 92 TYR A N 1
ATOM 730 C CA . TYR A 1 92 ? -7.529 -6.937 4.857 1.00 95.44 92 TYR A CA 1
ATOM 731 C C . TYR A 1 92 ? -7.295 -5.795 5.853 1.00 95.44 92 TYR A C 1
ATOM 733 O O . TYR A 1 92 ? -8.039 -5.668 6.825 1.00 95.44 92 TYR A O 1
ATOM 741 N N . ILE A 1 93 ? -6.326 -4.910 5.600 1.00 95.75 93 ILE A N 1
ATOM 742 C 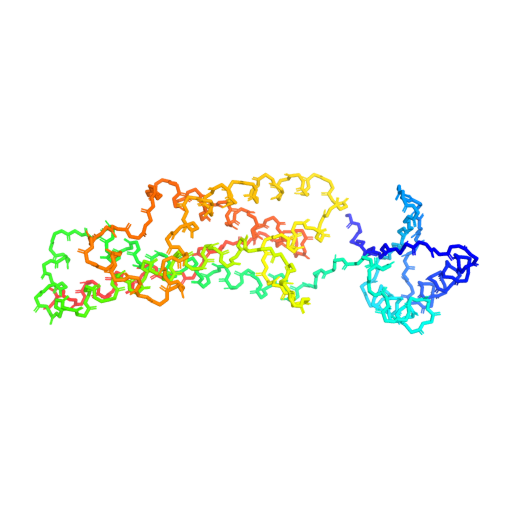CA . ILE A 1 93 ? -6.022 -3.818 6.539 1.00 95.75 93 ILE A CA 1
ATOM 743 C C . ILE A 1 93 ? -7.174 -2.807 6.652 1.00 95.75 93 ILE A C 1
ATOM 745 O O . ILE A 1 93 ? -7.464 -2.333 7.752 1.00 95.75 93 ILE A O 1
ATOM 749 N N . ARG A 1 94 ? -7.895 -2.538 5.552 1.00 95.44 94 ARG A N 1
ATOM 750 C CA . ARG A 1 94 ? -9.104 -1.703 5.573 1.00 95.44 94 ARG A CA 1
ATOM 751 C C . ARG A 1 94 ? -10.208 -2.352 6.400 1.00 95.44 94 ARG A C 1
ATOM 753 O O . ARG A 1 94 ? -10.908 -1.656 7.131 1.00 95.44 94 ARG A O 1
ATOM 760 N N . SER A 1 95 ? -10.349 -3.669 6.309 1.00 94.94 95 SER A N 1
ATOM 761 C CA . SER A 1 95 ? -11.353 -4.409 7.067 1.00 94.94 95 SER A CA 1
ATOM 762 C C . SER A 1 95 ? -11.116 -4.310 8.571 1.00 94.94 95 SER A C 1
ATOM 764 O O . SER A 1 95 ? -12.046 -4.036 9.325 1.00 94.94 95 SER A O 1
ATOM 766 N N . ILE A 1 96 ? -9.857 -4.436 9.002 1.00 93.94 96 ILE A N 1
ATOM 767 C CA . ILE A 1 96 ? -9.477 -4.249 10.406 1.00 93.94 96 ILE A CA 1
ATOM 768 C C . ILE A 1 96 ? -9.797 -2.830 10.897 1.00 93.94 96 ILE A C 1
ATOM 770 O O . ILE A 1 96 ? -10.357 -2.664 11.981 1.00 93.94 96 ILE A O 1
ATOM 774 N N . TYR A 1 97 ? -9.523 -1.807 10.084 1.00 93.44 97 TYR A N 1
ATOM 775 C CA . TYR A 1 97 ? -9.916 -0.436 10.411 1.00 93.44 97 TYR A CA 1
ATOM 776 C C . TYR A 1 97 ? -11.440 -0.272 10.550 1.00 93.44 97 TYR A C 1
ATOM 778 O O . TYR A 1 97 ? -11.900 0.407 11.467 1.00 93.44 97 TYR A O 1
ATOM 786 N N . GLU A 1 98 ? -12.237 -0.894 9.678 1.00 93.75 98 GLU A N 1
ATOM 787 C CA . GLU A 1 98 ? -13.702 -0.825 9.763 1.00 93.75 98 GLU A CA 1
ATOM 788 C C . GLU A 1 98 ? -14.253 -1.527 11.010 1.00 93.75 98 GLU A C 1
ATOM 790 O O . GLU A 1 98 ? -15.171 -0.994 11.638 1.00 93.75 98 GLU A O 1
ATOM 795 N N . TYR A 1 99 ? -13.662 -2.653 11.428 1.00 93.19 99 TYR A N 1
ATOM 796 C CA . TYR A 1 99 ? -13.981 -3.282 12.715 1.00 93.19 99 TYR A CA 1
ATOM 797 C C . TYR A 1 99 ? -13.725 -2.328 13.880 1.00 93.19 99 TYR A C 1
ATOM 799 O O . TYR A 1 99 ? -14.630 -2.061 14.674 1.00 93.19 99 TYR A O 1
ATOM 807 N N . ALA A 1 100 ? -12.516 -1.765 13.948 1.00 91.06 100 ALA A N 1
ATOM 808 C CA . ALA A 1 100 ? -12.126 -0.833 14.998 1.00 91.06 100 ALA A CA 1
ATOM 809 C C . ALA A 1 100 ? -13.065 0.382 15.048 1.00 91.06 100 ALA A C 1
ATOM 811 O O . ALA A 1 100 ? -13.557 0.778 16.110 1.00 91.06 100 ALA A O 1
ATOM 812 N N . ARG A 1 101 ? -13.375 0.944 13.875 1.00 90.88 101 ARG A N 1
ATOM 813 C CA . ARG A 1 101 ? -14.261 2.098 13.748 1.00 90.88 101 ARG A CA 1
ATOM 814 C C . ARG A 1 101 ? -15.678 1.763 14.203 1.00 90.88 101 ARG A C 1
ATOM 816 O O . ARG A 1 101 ? -16.243 2.526 14.981 1.00 90.88 101 ARG A O 1
ATOM 823 N N . ARG A 1 102 ? -16.256 0.637 13.772 1.00 93.94 102 ARG A N 1
ATOM 824 C CA . ARG A 1 102 ? -17.634 0.277 14.136 1.00 93.94 102 ARG A CA 1
ATOM 825 C C . ARG A 1 102 ? -17.785 -0.048 15.623 1.00 93.94 102 ARG A C 1
ATOM 827 O O . ARG A 1 102 ? -18.764 0.393 16.226 1.00 93.94 102 ARG A O 1
ATOM 834 N N . LEU A 1 103 ? -16.843 -0.806 16.187 1.00 92.75 103 LEU A N 1
ATOM 835 C CA . LEU A 1 103 ? -16.895 -1.264 17.577 1.00 92.75 103 LEU A CA 1
ATOM 836 C C . LEU A 1 103 ? -16.596 -0.136 18.572 1.00 92.75 103 LEU A C 1
ATOM 838 O O . LEU A 1 103 ? -17.308 0.008 19.563 1.00 92.75 103 LEU A O 1
ATOM 842 N N . PHE A 1 104 ? -15.581 0.692 18.316 1.00 90.06 104 PHE A N 1
ATOM 843 C CA . PHE A 1 104 ? -15.067 1.614 19.337 1.00 90.06 104 PHE A CA 1
ATOM 844 C C . PHE A 1 104 ? -15.347 3.088 19.043 1.00 90.06 104 PHE A C 1
ATOM 846 O O . PHE A 1 104 ? -15.663 3.840 19.960 1.00 90.06 104 PHE A O 1
ATOM 853 N N . SER A 1 105 ? -15.280 3.511 17.778 1.00 87.12 105 SER A N 1
ATOM 854 C CA . SER A 1 105 ? -15.508 4.917 17.404 1.00 87.12 105 SER A CA 1
ATOM 855 C C . SER A 1 105 ? -16.993 5.234 17.205 1.00 87.12 105 SER A C 1
ATOM 857 O O . SER A 1 105 ? -17.488 6.254 17.676 1.00 87.12 105 SER A O 1
ATOM 859 N N . GLN A 1 106 ? -17.718 4.342 16.530 1.00 92.19 106 GLN A N 1
ATOM 860 C CA . GLN A 1 106 ? -19.117 4.530 16.138 1.00 92.19 106 GLN A CA 1
ATOM 861 C C . GLN A 1 106 ? -20.106 3.820 17.062 1.00 92.19 106 GLN A C 1
ATOM 863 O O . GLN A 1 106 ? -21.304 3.829 16.776 1.00 92.19 106 GLN A O 1
ATOM 868 N N . SER A 1 107 ? -19.640 3.192 18.145 1.00 92.81 107 SER A N 1
ATOM 869 C CA . SER A 1 107 ? -20.563 2.586 19.095 1.00 92.81 107 SER A CA 1
ATOM 870 C C . SER A 1 107 ? -21.404 3.636 19.815 1.00 92.81 107 SER A C 1
ATOM 872 O O . SER A 1 107 ? -20.966 4.767 20.048 1.00 92.81 107 SER A O 1
ATOM 874 N N . ASN A 1 108 ? -22.630 3.272 20.174 1.00 95.12 108 ASN A N 1
ATOM 875 C CA . ASN A 1 108 ? -23.476 4.099 21.034 1.00 95.12 108 ASN A CA 1
ATOM 876 C C . ASN A 1 108 ? -23.250 3.783 22.527 1.00 95.12 108 ASN A C 1
ATOM 878 O O . ASN A 1 108 ? -22.466 2.907 22.892 1.00 95.12 108 ASN A O 1
ATOM 882 N N . GLU A 1 109 ? -23.914 4.526 23.413 1.00 95.56 109 GLU A N 1
ATOM 883 C CA . GLU A 1 109 ? -23.758 4.358 24.863 1.00 95.56 109 GLU A CA 1
ATOM 884 C C . GLU A 1 109 ? -24.205 2.976 25.360 1.00 95.56 109 GLU A C 1
ATOM 886 O O . GLU A 1 109 ? -23.502 2.369 26.165 1.00 95.56 109 GLU A O 1
ATOM 891 N N . ALA A 1 110 ? -25.306 2.437 24.831 1.00 96.38 110 ALA A N 1
ATOM 892 C CA . ALA A 1 110 ? -25.793 1.109 25.197 1.00 96.38 110 ALA A CA 1
ATOM 893 C C . ALA A 1 110 ? -24.833 -0.002 24.741 1.00 96.38 110 ALA A C 1
ATOM 895 O O . ALA A 1 110 ? -24.579 -0.949 25.478 1.00 96.38 110 ALA A O 1
ATOM 896 N N . GLU A 1 111 ? -24.266 0.118 23.540 1.00 96.75 111 GLU A N 1
ATOM 897 C CA . GLU A 1 111 ? -23.238 -0.792 23.020 1.00 96.75 111 GLU A CA 1
ATOM 898 C C . GLU A 1 111 ? -21.966 -0.757 23.880 1.00 96.75 111 GLU A C 1
ATOM 900 O O . GLU A 1 111 ? -21.432 -1.805 24.244 1.00 96.75 111 GLU A O 1
ATOM 905 N N . ARG A 1 112 ? -21.506 0.439 24.274 1.00 94.25 112 ARG A N 1
ATOM 906 C CA . ARG A 1 112 ? -20.366 0.592 25.192 1.00 94.25 112 ARG A CA 1
ATOM 907 C C . ARG A 1 112 ? -20.649 0.009 26.574 1.00 94.25 112 ARG A C 1
ATOM 909 O O . ARG A 1 112 ? -19.780 -0.652 27.141 1.00 94.25 112 ARG A O 1
ATOM 916 N N . ALA A 1 113 ? -21.851 0.225 27.107 1.00 95.62 113 ALA A N 1
ATOM 917 C CA . ALA A 1 113 ? -22.270 -0.343 28.383 1.00 95.62 113 ALA A CA 1
ATOM 918 C C . ALA A 1 113 ? -22.293 -1.879 28.337 1.00 95.62 113 ALA A C 1
ATOM 920 O O . ALA A 1 113 ? -21.806 -2.513 29.269 1.00 95.62 113 ALA A O 1
ATOM 921 N N . ALA A 1 114 ? -22.778 -2.463 27.238 1.00 96.75 114 ALA A N 1
ATOM 922 C CA . ALA A 1 114 ? -22.794 -3.908 27.021 1.00 96.75 114 ALA A CA 1
ATOM 923 C C . ALA A 1 114 ? -21.380 -4.507 26.916 1.00 96.75 114 ALA A C 1
ATOM 925 O O . ALA A 1 114 ? -21.070 -5.493 27.579 1.00 96.75 114 ALA A O 1
ATOM 926 N N . MET A 1 115 ? -20.475 -3.886 26.150 1.00 96.31 115 MET A N 1
ATOM 927 C CA . MET A 1 115 ? -19.069 -4.317 26.108 1.00 96.31 115 MET A CA 1
ATOM 928 C C . MET A 1 115 ? -18.433 -4.290 27.508 1.00 96.31 115 MET A C 1
ATOM 930 O O . MET A 1 115 ? -17.783 -5.252 27.923 1.00 96.31 115 MET A O 1
ATOM 934 N N . LYS A 1 116 ? -18.679 -3.214 28.269 1.00 94.69 116 LYS A N 1
ATOM 935 C CA . LYS A 1 116 ? -18.154 -3.043 29.629 1.00 94.69 116 LYS A CA 1
ATOM 936 C C . LYS A 1 116 ? -18.748 -4.033 30.636 1.00 94.69 116 LYS A C 1
ATOM 938 O O . LYS A 1 116 ? -18.043 -4.420 31.563 1.00 94.69 116 LYS A O 1
ATOM 943 N N . SER A 1 117 ? -20.014 -4.425 30.493 1.00 96.62 117 SER A N 1
ATOM 944 C CA . SER A 1 117 ? -20.655 -5.383 31.403 1.00 96.62 117 SER A CA 1
ATOM 945 C C . SER A 1 117 ? -20.222 -6.824 31.138 1.00 96.62 117 SER A C 1
ATOM 947 O O . SER A 1 117 ? -20.114 -7.598 32.086 1.00 96.62 117 SER A O 1
ATOM 949 N N . VAL A 1 118 ? -19.953 -7.177 29.877 1.00 96.81 118 VAL A N 1
ATOM 950 C CA . VAL A 1 118 ? -19.559 -8.536 29.484 1.00 96.81 118 VAL A CA 1
ATOM 951 C C . VAL A 1 118 ? -18.093 -8.815 29.805 1.00 96.81 118 VAL A C 1
ATOM 953 O O . VAL A 1 118 ? -17.789 -9.810 30.459 1.00 96.81 118 VAL A O 1
ATOM 956 N N . ALA A 1 119 ? -17.173 -7.969 29.333 1.00 94.62 119 ALA A N 1
ATOM 957 C CA . ALA A 1 119 ? -15.738 -8.209 29.482 1.00 94.62 119 ALA A CA 1
ATOM 958 C C . ALA A 1 119 ? -14.940 -6.897 29.346 1.00 94.62 119 ALA A C 1
ATOM 960 O O . ALA A 1 119 ? -14.342 -6.646 28.298 1.00 94.62 119 ALA A O 1
ATOM 961 N N . PRO A 1 120 ? -14.909 -6.043 30.386 1.00 91.19 120 PRO A N 1
ATOM 962 C CA . PRO A 1 120 ? -14.384 -4.682 30.274 1.00 91.19 120 PRO A CA 1
ATOM 963 C C . PRO A 1 120 ? -12.921 -4.644 29.816 1.00 91.19 120 PRO A C 1
ATOM 965 O O . PRO A 1 120 ? -12.612 -3.944 28.857 1.00 91.19 120 PRO A O 1
ATOM 968 N N . TYR A 1 121 ? -12.055 -5.456 30.429 1.00 93.25 121 TYR A N 1
ATOM 969 C CA . TYR A 1 121 ? -10.633 -5.511 30.075 1.00 93.25 121 TYR A CA 1
ATOM 970 C C . TYR A 1 121 ? -10.395 -6.070 28.671 1.00 93.25 121 TYR A C 1
ATOM 972 O O . TYR A 1 121 ? -9.579 -5.540 27.935 1.00 93.25 121 TYR A O 1
ATOM 980 N N . PHE A 1 122 ? -11.165 -7.079 28.252 1.00 94.81 122 PHE A N 1
ATOM 981 C CA . PHE A 1 122 ? -11.026 -7.644 26.909 1.00 94.81 122 PHE A CA 1
ATOM 982 C C . PHE A 1 122 ? -11.289 -6.599 25.820 1.00 94.81 122 PHE A C 1
ATOM 984 O O . PHE A 1 122 ? -10.538 -6.519 24.854 1.00 94.81 122 PHE A O 1
ATOM 991 N N . PHE A 1 123 ? -12.348 -5.794 25.959 1.00 91.81 123 PHE A N 1
ATOM 992 C CA . PHE A 1 123 ? -12.668 -4.767 24.966 1.00 91.81 123 PHE A CA 1
ATOM 993 C C . PHE A 1 123 ? -11.722 -3.565 25.027 1.00 91.81 123 PHE A C 1
ATOM 995 O O . PHE A 1 123 ? -11.491 -2.942 23.993 1.00 91.81 123 PHE A O 1
ATOM 1002 N N . GLU A 1 124 ? -11.160 -3.257 26.196 1.00 88.31 124 GLU A N 1
ATOM 1003 C CA . GLU A 1 124 ? -10.099 -2.257 26.344 1.00 88.31 124 GLU A CA 1
ATOM 1004 C C . GLU A 1 124 ? -8.809 -2.707 25.640 1.00 88.31 124 GLU A C 1
ATOM 1006 O O . GLU A 1 124 ? -8.317 -2.004 24.754 1.00 88.31 124 GLU A O 1
ATOM 1011 N N . ASP A 1 125 ? -8.343 -3.926 25.926 1.00 89.88 125 ASP A N 1
ATOM 1012 C CA . ASP A 1 125 ? -7.174 -4.532 25.281 1.00 89.88 125 ASP A CA 1
ATOM 1013 C C . ASP A 1 125 ? -7.376 -4.645 23.764 1.00 89.88 125 ASP A C 1
ATOM 1015 O O . ASP A 1 125 ? -6.491 -4.324 22.969 1.00 89.88 125 ASP A O 1
ATOM 1019 N N . LEU A 1 126 ? -8.570 -5.060 23.331 1.00 92.25 126 LEU A N 1
ATOM 1020 C CA . LEU A 1 126 ? -8.902 -5.192 21.916 1.00 92.25 126 LEU A CA 1
ATOM 1021 C C . LEU A 1 126 ? -8.909 -3.834 21.199 1.00 92.25 126 LEU A C 1
ATOM 1023 O O . LEU A 1 126 ? -8.425 -3.741 20.068 1.00 92.25 126 LEU A O 1
ATOM 1027 N N . ALA A 1 127 ? -9.422 -2.779 21.839 1.00 88.94 127 ALA A N 1
ATOM 1028 C CA . ALA A 1 127 ? -9.372 -1.425 21.293 1.00 88.94 127 ALA A CA 1
ATOM 1029 C C . ALA A 1 127 ? -7.922 -0.967 21.085 1.00 88.94 127 ALA A C 1
ATOM 1031 O O . ALA A 1 127 ? -7.601 -0.407 20.031 1.00 88.94 127 ALA A O 1
ATOM 1032 N N . GLN A 1 128 ? -7.046 -1.254 22.052 1.00 86.31 128 GLN A N 1
ATOM 1033 C CA . GLN A 1 128 ? -5.622 -0.962 21.942 1.00 86.31 128 GLN A CA 1
ATOM 1034 C C . GLN A 1 128 ? -4.985 -1.746 20.788 1.00 86.31 128 GLN A C 1
ATOM 1036 O O . GLN A 1 128 ? -4.399 -1.133 19.898 1.00 86.31 128 GLN A O 1
ATOM 1041 N N . VAL A 1 129 ? -5.175 -3.068 20.724 1.00 90.25 129 VAL A N 1
ATOM 1042 C CA . VAL A 1 129 ? -4.640 -3.915 19.642 1.00 90.25 129 VAL A CA 1
ATOM 1043 C C . VAL A 1 129 ? -5.053 -3.396 18.264 1.00 90.25 129 VAL A C 1
ATOM 1045 O O . VAL A 1 129 ? -4.227 -3.328 17.350 1.00 90.25 129 VAL A O 1
ATOM 1048 N N . PHE A 1 130 ? -6.312 -2.984 18.097 1.00 91.00 130 PHE A N 1
ATOM 1049 C CA . PHE A 1 130 ? -6.766 -2.407 16.837 1.00 91.00 130 PHE A CA 1
ATOM 1050 C C . PHE A 1 130 ? -6.100 -1.071 16.515 1.00 91.00 130 PHE A C 1
ATOM 1052 O O . PHE A 1 130 ? -5.690 -0.872 15.370 1.00 91.00 130 PHE A O 1
ATOM 1059 N N . ALA A 1 131 ? -5.980 -0.164 17.487 1.00 86.81 131 ALA A N 1
ATOM 1060 C CA . ALA A 1 131 ? -5.320 1.122 17.283 1.00 86.81 131 ALA A CA 1
ATOM 1061 C C . ALA A 1 131 ? -3.858 0.932 16.845 1.00 86.81 131 ALA A C 1
ATOM 1063 O O . ALA A 1 131 ? -3.424 1.517 15.849 1.00 86.81 131 ALA A O 1
ATOM 1064 N N . GLU A 1 132 ? -3.125 0.051 17.530 1.00 88.75 132 GLU A N 1
ATOM 1065 C CA . GLU A 1 132 ? -1.738 -0.278 17.201 1.00 88.75 132 GLU A CA 1
ATOM 1066 C C . GLU A 1 132 ? -1.617 -0.893 15.805 1.00 88.75 132 GLU A C 1
ATOM 1068 O O . GLU A 1 132 ? -0.793 -0.461 14.992 1.00 88.75 132 GLU A O 1
ATOM 1073 N N . PHE A 1 133 ? -2.471 -1.872 15.495 1.00 92.00 133 PHE A N 1
ATOM 1074 C CA . PHE A 1 133 ? -2.470 -2.533 14.196 1.00 92.00 133 PHE A CA 1
ATOM 1075 C C . PHE A 1 133 ? -2.744 -1.548 13.059 1.00 92.00 133 PHE A C 1
ATOM 1077 O O . PHE A 1 133 ? -2.038 -1.570 12.053 1.00 92.00 133 PHE A O 1
ATOM 1084 N N . VAL A 1 134 ? -3.746 -0.679 13.205 1.00 92.25 134 VAL A N 1
ATOM 1085 C CA . VAL A 1 134 ? -4.145 0.297 12.181 1.00 92.25 134 VAL A CA 1
ATOM 1086 C C . VAL A 1 134 ? -3.001 1.266 11.866 1.00 92.25 134 VAL A C 1
ATOM 1088 O O . VAL A 1 134 ? -2.712 1.503 10.692 1.00 92.25 134 VAL A O 1
ATOM 1091 N N . ILE A 1 135 ? -2.297 1.760 12.889 1.00 91.62 135 ILE A N 1
ATOM 1092 C CA . ILE A 1 135 ? -1.111 2.617 12.721 1.00 91.62 135 ILE A CA 1
ATOM 1093 C C . ILE A 1 135 ? -0.001 1.866 11.992 1.00 91.62 135 ILE A C 1
ATOM 1095 O O . ILE A 1 135 ? 0.547 2.364 11.008 1.00 91.62 135 ILE A O 1
ATOM 1099 N N . LEU A 1 136 ? 0.319 0.651 12.445 1.00 92.31 136 LEU A N 1
ATOM 1100 C CA . LEU A 1 136 ? 1.365 -0.161 11.831 1.00 92.31 136 LEU A CA 1
ATOM 1101 C C . LEU A 1 136 ? 1.035 -0.512 10.379 1.00 92.31 136 LEU A C 1
ATOM 1103 O O . LEU A 1 136 ? 1.926 -0.470 9.536 1.00 92.31 136 LEU A O 1
ATOM 1107 N N . ALA A 1 137 ? -0.219 -0.842 10.075 1.00 94.44 137 ALA A N 1
ATOM 1108 C CA . ALA A 1 137 ? -0.673 -1.164 8.729 1.00 94.44 137 ALA A CA 1
ATOM 1109 C C . ALA A 1 137 ? -0.561 0.042 7.790 1.00 94.44 137 ALA A C 1
ATOM 1111 O O . ALA A 1 137 ? -0.003 -0.096 6.700 1.00 94.44 137 ALA A O 1
ATOM 1112 N N . ALA A 1 138 ? -1.018 1.219 8.233 1.00 94.88 138 ALA A N 1
ATOM 1113 C CA . ALA A 1 138 ? -0.887 2.455 7.469 1.00 94.88 138 ALA A CA 1
ATOM 1114 C C . ALA A 1 138 ? 0.583 2.784 7.192 1.00 94.88 138 ALA A C 1
ATOM 1116 O O . ALA A 1 138 ? 0.944 3.015 6.044 1.00 94.88 138 ALA A O 1
ATOM 1117 N N . CYS A 1 139 ? 1.456 2.699 8.202 1.00 94.06 139 CYS A N 1
ATOM 1118 C CA . CYS A 1 139 ? 2.888 2.903 7.995 1.00 94.06 139 CYS A CA 1
ATOM 1119 C C . CYS A 1 139 ? 3.498 1.868 7.042 1.00 94.06 139 CYS A C 1
ATOM 1121 O O . CYS A 1 139 ? 4.240 2.259 6.150 1.00 94.06 139 CYS A O 1
ATOM 1123 N N . ARG A 1 140 ? 3.178 0.575 7.194 1.00 93.31 140 ARG A N 1
ATOM 1124 C CA . ARG A 1 140 ? 3.738 -0.507 6.366 1.00 93.31 140 ARG A CA 1
ATOM 1125 C C . ARG A 1 140 ? 3.394 -0.348 4.893 1.00 93.31 140 ARG A C 1
ATOM 1127 O O . ARG A 1 140 ? 4.285 -0.494 4.073 1.00 93.31 140 ARG A O 1
ATOM 1134 N N . VAL A 1 141 ? 2.143 -0.028 4.548 1.00 96.38 141 VAL A N 1
ATOM 1135 C CA . VAL A 1 141 ? 1.737 0.121 3.135 1.00 96.38 141 VAL A CA 1
ATOM 1136 C C . VAL A 1 141 ? 2.347 1.364 2.468 1.00 96.38 141 VAL A C 1
ATOM 1138 O O . VAL A 1 141 ? 2.439 1.417 1.245 1.00 96.38 141 VAL A O 1
ATOM 1141 N N . THR A 1 142 ? 2.810 2.323 3.276 1.00 96.06 142 THR A N 1
ATOM 1142 C CA . THR A 1 142 ? 3.523 3.550 2.868 1.00 96.06 142 THR A CA 1
ATOM 1143 C C . THR A 1 142 ? 5.031 3.510 3.146 1.00 96.06 142 THR A C 1
ATOM 1145 O O . THR A 1 142 ? 5.706 4.532 3.025 1.00 96.06 142 THR A O 1
ATOM 1148 N N . ASP A 1 143 ? 5.584 2.384 3.609 1.00 91.44 143 ASP A N 1
ATOM 1149 C CA . ASP A 1 143 ? 7.029 2.279 3.833 1.00 91.44 143 ASP A CA 1
ATOM 1150 C C . ASP A 1 143 ? 7.772 2.355 2.486 1.00 91.44 143 ASP A C 1
ATOM 1152 O O . ASP A 1 143 ? 7.171 2.093 1.442 1.00 91.44 143 ASP A O 1
ATOM 1156 N N . PRO A 1 144 ? 9.073 2.703 2.473 1.00 87.62 144 PRO A N 1
ATOM 1157 C CA . PRO A 1 144 ? 9.832 2.717 1.232 1.00 87.62 144 PRO A CA 1
ATOM 1158 C C . PRO A 1 144 ? 9.865 1.329 0.585 1.00 87.62 144 PRO A C 1
ATOM 1160 O O . PRO A 1 144 ? 9.980 0.319 1.292 1.00 87.62 144 PRO A O 1
ATOM 1163 N N . TRP A 1 145 ? 9.814 1.265 -0.746 1.00 83.88 145 TRP A N 1
ATOM 1164 C CA . TRP A 1 145 ? 9.773 -0.020 -1.458 1.00 83.88 145 TRP A CA 1
ATOM 1165 C C . TRP A 1 145 ? 11.063 -0.835 -1.306 1.00 83.88 145 TRP A C 1
ATOM 1167 O O . TRP A 1 145 ? 11.003 -2.058 -1.253 1.00 83.88 145 TRP A O 1
ATOM 1177 N N . THR A 1 146 ? 12.218 -0.184 -1.146 1.00 79.19 146 THR A N 1
ATOM 1178 C CA . THR A 1 146 ? 13.488 -0.846 -0.804 1.00 79.19 146 THR A CA 1
ATOM 1179 C C . THR A 1 146 ? 13.821 -0.682 0.673 1.00 79.19 146 THR A C 1
ATOM 1181 O O . THR A 1 146 ? 14.015 0.431 1.167 1.00 79.19 146 THR A O 1
ATOM 1184 N N . GLY A 1 147 ? 13.962 -1.803 1.376 1.00 69.88 147 GLY A N 1
ATOM 1185 C CA . GLY A 1 147 ? 14.454 -1.848 2.748 1.00 69.88 147 GLY A CA 1
ATOM 1186 C C . GLY A 1 147 ? 15.975 -1.678 2.854 1.00 69.88 147 GLY A C 1
ATOM 1187 O O . GLY A 1 147 ? 16.725 -1.847 1.895 1.00 69.88 147 GLY A O 1
ATOM 1188 N N . ARG A 1 148 ? 16.464 -1.429 4.079 1.00 65.25 148 ARG A N 1
ATOM 1189 C CA . ARG A 1 148 ? 17.896 -1.191 4.379 1.00 65.25 148 ARG A CA 1
ATOM 1190 C C . ARG A 1 148 ? 18.842 -2.352 4.026 1.00 65.25 148 ARG A C 1
ATOM 1192 O O . ARG A 1 148 ? 20.051 -2.158 4.034 1.00 65.25 148 ARG A O 1
ATOM 1199 N N . ARG A 1 149 ? 18.317 -3.556 3.774 1.00 64.50 149 ARG A N 1
ATOM 1200 C CA . ARG A 1 149 ? 19.086 -4.767 3.423 1.00 64.50 149 ARG A CA 1
ATOM 1201 C C . ARG A 1 149 ? 18.774 -5.288 2.014 1.00 64.50 149 ARG A C 1
ATOM 1203 O O . ARG A 1 149 ? 19.015 -6.457 1.744 1.00 64.50 149 ARG A O 1
ATOM 1210 N N . GLY A 1 150 ? 18.200 -4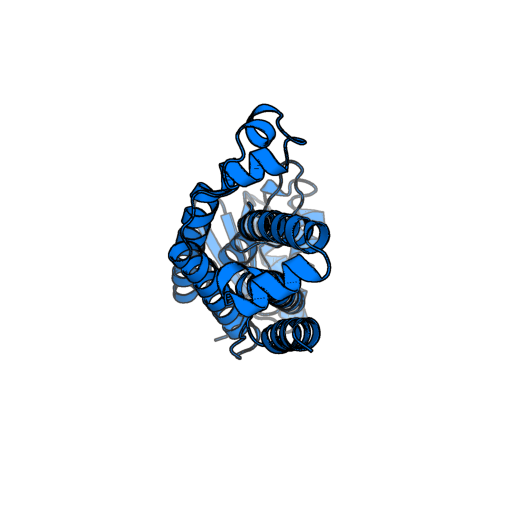.451 1.147 1.00 62.00 150 GLY A N 1
ATOM 1211 C CA . GLY A 1 150 ? 17.825 -4.847 -0.215 1.00 62.00 150 GLY A CA 1
ATOM 1212 C C . GLY A 1 150 ? 16.576 -5.730 -0.301 1.00 62.00 150 GLY A C 1
ATOM 1213 O O . GLY A 1 150 ? 16.318 -6.307 -1.346 1.00 62.00 150 GLY A O 1
ATOM 1214 N N . SER A 1 151 ? 15.802 -5.851 0.783 1.00 71.94 151 SER A N 1
ATOM 1215 C CA . SER A 1 151 ? 14.484 -6.489 0.746 1.00 71.94 151 SER A CA 1
ATOM 1216 C C . SER A 1 151 ? 13.473 -5.572 0.059 1.00 71.94 151 SER A C 1
ATOM 1218 O O . SER A 1 151 ? 13.417 -4.384 0.385 1.00 71.94 151 SER A O 1
ATOM 1220 N N . GLU A 1 152 ? 12.651 -6.123 -0.825 1.00 78.00 152 GLU A N 1
ATOM 1221 C CA . GLU A 1 152 ? 11.563 -5.396 -1.478 1.00 78.00 152 GLU A CA 1
ATOM 1222 C C . GLU A 1 152 ? 10.283 -5.501 -0.644 1.00 78.00 152 GLU A C 1
ATOM 1224 O O . GLU A 1 152 ? 9.895 -6.583 -0.198 1.00 78.00 152 GLU A O 1
ATOM 1229 N N . ASN A 1 153 ? 9.644 -4.360 -0.397 1.00 84.56 153 ASN A N 1
ATOM 1230 C CA . ASN A 1 153 ? 8.393 -4.272 0.338 1.00 84.56 153 ASN A CA 1
ATOM 1231 C C . ASN A 1 153 ? 7.215 -4.146 -0.627 1.00 84.56 153 ASN A C 1
ATOM 1233 O O . ASN A 1 153 ? 7.298 -3.518 -1.683 1.00 84.56 153 ASN A O 1
ATOM 1237 N N . PHE A 1 154 ? 6.076 -4.683 -0.206 1.00 85.75 154 PHE A N 1
ATOM 1238 C CA . PHE A 1 154 ? 4.848 -4.667 -0.984 1.00 85.75 154 PHE A CA 1
ATOM 1239 C C . PHE A 1 154 ? 3.983 -3.450 -0.649 1.00 85.75 154 PHE A C 1
ATOM 1241 O O . PHE A 1 154 ? 3.061 -3.513 0.165 1.00 85.75 154 PHE A O 1
ATOM 1248 N N . VAL A 1 155 ? 4.359 -2.310 -1.227 1.00 94.69 155 VAL A N 1
ATOM 1249 C CA . VAL A 1 155 ? 3.944 -0.965 -0.792 1.00 94.69 155 VAL A CA 1
ATOM 1250 C C . VAL A 1 155 ? 3.514 -0.095 -1.960 1.00 94.69 155 VAL A C 1
ATOM 1252 O O . VAL A 1 155 ? 3.861 -0.371 -3.105 1.00 94.69 155 VAL A O 1
ATOM 1255 N N . ILE A 1 156 ? 2.813 1.002 -1.674 1.00 96.50 156 ILE A N 1
ATOM 1256 C CA . ILE A 1 156 ? 2.310 1.928 -2.702 1.00 96.50 156 ILE A CA 1
ATOM 1257 C C . ILE A 1 156 ? 3.430 2.463 -3.607 1.00 96.50 156 ILE A C 1
ATOM 1259 O O . ILE A 1 156 ? 3.237 2.571 -4.813 1.00 96.50 156 ILE A O 1
ATOM 1263 N N . GLU A 1 157 ? 4.625 2.719 -3.065 1.00 94.12 157 GLU A N 1
ATOM 1264 C CA . GLU A 1 157 ? 5.753 3.246 -3.840 1.00 94.12 157 GLU A CA 1
ATOM 1265 C C . GLU A 1 157 ? 6.211 2.272 -4.942 1.00 94.12 157 GLU A C 1
ATOM 1267 O O . GLU A 1 157 ? 6.521 2.711 -6.052 1.00 94.12 157 GLU A O 1
ATOM 1272 N N . LEU A 1 158 ? 6.189 0.955 -4.680 1.00 91.31 158 LEU A N 1
ATOM 1273 C CA . LEU A 1 158 ? 6.514 -0.075 -5.675 1.00 91.31 158 LEU A CA 1
ATOM 1274 C C . LEU A 1 158 ? 5.608 0.072 -6.902 1.00 91.31 158 LEU A C 1
ATOM 1276 O O . LEU A 1 158 ? 6.085 0.168 -8.034 1.00 91.31 158 LEU A O 1
ATOM 1280 N N . PHE A 1 159 ? 4.297 0.141 -6.670 1.00 93.19 159 PHE A N 1
ATOM 1281 C CA . PHE A 1 159 ? 3.306 0.246 -7.736 1.00 93.19 159 PHE A CA 1
ATOM 1282 C C . PHE A 1 159 ? 3.361 1.609 -8.429 1.00 93.19 159 PHE A C 1
ATOM 1284 O O . PHE A 1 159 ? 3.327 1.653 -9.656 1.00 93.19 159 PHE A O 1
ATOM 1291 N N . THR A 1 160 ? 3.530 2.718 -7.698 1.00 93.56 160 THR A N 1
ATOM 1292 C CA . THR A 1 160 ? 3.733 4.041 -8.315 1.00 93.56 160 THR A CA 1
ATOM 1293 C C . THR A 1 160 ? 4.900 4.001 -9.302 1.00 93.56 160 THR A C 1
ATOM 1295 O O . THR A 1 160 ? 4.741 4.374 -10.467 1.00 93.56 160 THR A O 1
ATOM 1298 N N . ASN A 1 161 ? 6.048 3.472 -8.872 1.00 87.06 161 ASN A N 1
ATOM 1299 C CA . ASN A 1 161 ? 7.250 3.386 -9.697 1.00 87.06 161 ASN A CA 1
ATOM 1300 C C . ASN A 1 161 ? 7.071 2.444 -10.899 1.00 87.06 161 ASN A C 1
ATOM 1302 O O . ASN A 1 161 ? 7.568 2.746 -11.989 1.00 87.06 161 ASN A O 1
ATOM 1306 N N . ALA A 1 162 ? 6.310 1.355 -10.745 1.00 85.06 162 ALA A N 1
ATOM 1307 C CA . ALA A 1 162 ? 5.993 0.429 -11.834 1.00 85.06 162 ALA A CA 1
ATOM 1308 C C . ALA A 1 162 ? 5.252 1.111 -13.001 1.00 85.06 162 ALA A C 1
ATOM 1310 O O . ALA A 1 162 ? 5.460 0.768 -14.168 1.00 85.06 162 ALA A O 1
ATOM 1311 N N . PHE A 1 163 ? 4.423 2.121 -12.715 1.00 84.44 163 PHE A N 1
ATOM 1312 C CA . PHE A 1 163 ? 3.607 2.812 -13.718 1.00 84.44 163 PHE A CA 1
ATOM 1313 C C . PHE A 1 163 ? 4.184 4.146 -14.207 1.00 84.44 163 PHE A C 1
ATOM 1315 O O . PHE A 1 163 ? 3.491 4.868 -14.924 1.00 84.44 163 PHE A O 1
ATOM 1322 N N . VAL A 1 164 ? 5.457 4.462 -13.925 1.00 82.56 164 VAL A N 1
ATOM 1323 C CA . VAL A 1 164 ? 6.119 5.733 -14.310 1.00 82.56 164 VAL A CA 1
ATOM 1324 C C . VAL A 1 164 ? 5.951 6.119 -15.791 1.00 82.56 164 VAL A C 1
ATOM 1326 O O . VAL A 1 164 ? 5.959 7.295 -16.155 1.00 82.56 164 VAL A O 1
ATOM 1329 N N . ARG A 1 165 ? 5.766 5.129 -16.672 1.00 73.06 165 ARG A N 1
ATOM 1330 C CA . ARG A 1 165 ? 5.624 5.318 -18.127 1.00 73.06 165 ARG A CA 1
ATOM 1331 C C . ARG A 1 165 ? 4.206 5.653 -18.574 1.00 73.06 165 ARG A C 1
ATOM 1333 O O . ARG A 1 165 ? 4.035 6.198 -19.663 1.00 73.06 165 ARG A O 1
ATOM 1340 N N . VAL A 1 166 ? 3.203 5.375 -17.749 1.00 80.12 166 VAL A N 1
ATOM 1341 C CA . VAL A 1 166 ? 1.813 5.762 -17.996 1.00 80.12 166 VAL A CA 1
ATOM 1342 C C . VAL A 1 166 ? 1.601 7.130 -17.349 1.00 80.12 166 VAL A C 1
ATOM 1344 O O . VAL A 1 166 ? 0.995 7.246 -16.291 1.00 80.12 166 VAL A O 1
ATOM 1347 N N . ALA A 1 167 ? 2.155 8.184 -17.958 1.00 82.00 167 ALA A N 1
ATOM 1348 C CA . ALA A 1 167 ? 2.299 9.500 -17.319 1.00 82.00 167 ALA 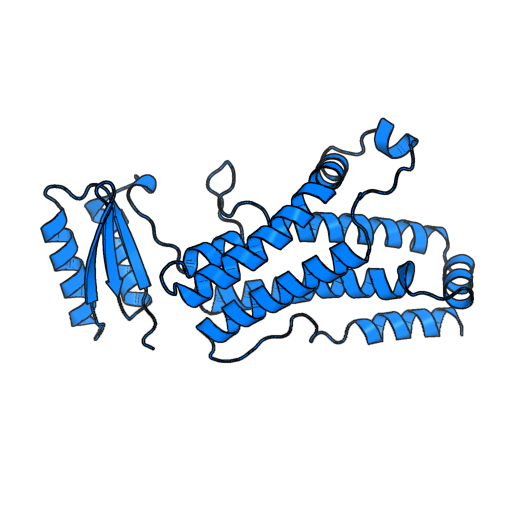A CA 1
ATOM 1349 C C . ALA A 1 167 ? 1.016 10.063 -16.656 1.00 82.00 167 ALA A C 1
ATOM 1351 O O . ALA A 1 167 ? 1.125 10.599 -15.549 1.00 82.00 167 ALA A O 1
ATOM 1352 N N . PRO A 1 168 ? -0.194 9.941 -17.252 1.00 91.38 168 PRO A N 1
ATOM 1353 C CA . PRO A 1 168 ? -1.426 10.374 -16.591 1.00 91.38 168 PRO A CA 1
ATOM 1354 C C . PRO A 1 168 ? -1.755 9.570 -15.327 1.00 91.38 168 PRO A C 1
ATOM 1356 O O . PRO A 1 168 ? -2.156 10.157 -14.325 1.00 91.38 168 PRO A O 1
ATOM 1359 N N . LEU A 1 169 ? -1.568 8.247 -15.366 1.00 91.62 169 LEU A N 1
ATOM 1360 C CA . LEU A 1 169 ? -1.774 7.361 -14.220 1.00 91.62 169 LEU A CA 1
ATOM 1361 C C . LEU A 1 169 ? -0.722 7.628 -13.145 1.00 91.62 169 LEU A C 1
ATOM 1363 O O . LEU A 1 169 ? -1.086 7.894 -12.006 1.00 91.62 169 LEU A O 1
ATOM 1367 N N . HIS A 1 170 ? 0.560 7.643 -13.518 1.00 92.12 170 HIS A N 1
ATOM 1368 C CA . HIS A 1 170 ? 1.664 7.908 -12.601 1.00 92.12 170 HIS A CA 1
ATOM 1369 C C . HIS A 1 170 ? 1.441 9.197 -11.812 1.00 92.12 170 HIS A C 1
ATOM 1371 O O . HIS A 1 170 ? 1.539 9.192 -10.594 1.00 92.12 170 HIS A O 1
ATOM 1377 N N . ARG A 1 171 ? 1.032 10.284 -12.482 1.00 95.62 171 ARG A N 1
ATOM 1378 C CA . ARG A 1 171 ? 0.727 11.556 -11.813 1.00 95.62 171 ARG A CA 1
ATOM 1379 C C . ARG A 1 171 ? -0.349 11.409 -10.734 1.00 95.62 171 ARG A C 1
ATOM 1381 O O . ARG A 1 171 ? -0.187 11.974 -9.657 1.00 95.62 171 ARG A O 1
ATOM 1388 N N . LYS A 1 172 ? -1.429 10.670 -11.012 1.00 98.12 172 LYS A N 1
ATOM 1389 C CA . LYS A 1 172 ? -2.492 10.406 -10.028 1.00 98.12 172 LYS A CA 1
ATOM 1390 C C . LYS A 1 172 ? -1.969 9.559 -8.866 1.00 98.12 172 LYS A C 1
ATOM 1392 O O . LYS A 1 172 ? -2.210 9.910 -7.716 1.00 98.12 172 LYS A O 1
ATOM 1397 N N . LEU A 1 173 ? -1.215 8.497 -9.158 1.00 97.62 173 LEU A N 1
ATOM 1398 C CA . LEU A 1 173 ? -0.621 7.631 -8.136 1.00 97.62 173 LEU A CA 1
ATOM 1399 C C . LEU A 1 173 ? 0.338 8.411 -7.226 1.00 97.62 173 LEU A C 1
ATOM 1401 O O . LEU A 1 173 ? 0.226 8.306 -6.012 1.00 97.62 173 LEU A O 1
ATOM 1405 N N . THR A 1 174 ? 1.199 9.270 -7.782 1.00 97.56 174 THR A N 1
ATOM 1406 C CA . THR A 1 174 ? 2.103 10.135 -7.005 1.00 97.56 174 THR A CA 1
ATOM 1407 C C . THR A 1 174 ? 1.343 11.117 -6.111 1.00 97.56 174 THR A C 1
ATOM 1409 O O . THR A 1 174 ? 1.765 11.366 -4.983 1.00 97.56 174 THR A O 1
ATOM 1412 N N . GLN A 1 175 ? 0.225 11.683 -6.582 1.00 98.25 175 GLN A N 1
ATOM 1413 C CA . GLN A 1 175 ? -0.611 12.581 -5.775 1.00 98.25 175 GLN A CA 1
ATOM 1414 C C . GLN A 1 175 ? -1.236 11.850 -4.581 1.00 98.25 175 GLN A C 1
ATOM 1416 O O . GLN A 1 175 ? -1.142 12.336 -3.455 1.00 98.25 175 GLN A O 1
ATOM 1421 N N . LEU A 1 176 ? -1.817 10.671 -4.818 1.00 98.50 176 LEU A N 1
ATOM 1422 C CA . LEU A 1 176 ? -2.392 9.829 -3.765 1.00 98.50 176 LEU A CA 1
ATOM 1423 C C . LEU A 1 176 ? -1.318 9.365 -2.775 1.00 98.50 176 LEU A C 1
ATOM 1425 O O . LEU A 1 176 ? -1.504 9.481 -1.566 1.00 98.50 176 LEU A O 1
ATOM 1429 N N . GLN A 1 177 ? -0.167 8.915 -3.283 1.00 98.06 177 GLN A N 1
ATOM 1430 C CA . GLN A 1 177 ? 0.990 8.554 -2.467 1.00 98.06 177 GLN A CA 1
ATOM 1431 C C . GLN A 1 177 ? 1.434 9.719 -1.582 1.00 98.06 177 GLN A C 1
ATOM 1433 O O . GLN A 1 177 ? 1.581 9.532 -0.382 1.00 98.06 177 GLN A O 1
ATOM 1438 N N . SER A 1 178 ? 1.557 10.928 -2.133 1.00 97.88 178 SER A N 1
ATOM 1439 C CA . SER A 1 178 ? 1.965 12.107 -1.358 1.00 97.88 178 SER A CA 1
ATOM 1440 C C . SER A 1 178 ? 0.991 12.417 -0.216 1.00 97.88 178 SER A C 1
ATOM 1442 O O . SER A 1 178 ? 1.422 12.774 0.878 1.00 97.88 178 SER A O 1
ATOM 1444 N N . SER A 1 179 ? -0.320 12.258 -0.440 1.00 97.88 179 SER A N 1
ATOM 1445 C CA . SER A 1 179 ? -1.319 12.457 0.618 1.00 97.88 179 SER A CA 1
ATOM 1446 C C . SER A 1 179 ? -1.240 11.378 1.707 1.00 97.88 179 SER A C 1
ATOM 1448 O O . SER A 1 179 ? -1.298 11.687 2.901 1.00 97.88 179 SER A O 1
ATOM 1450 N N . MET A 1 180 ? -1.028 10.117 1.318 1.00 98.00 180 MET A N 1
ATOM 1451 C CA . MET A 1 180 ? -0.814 9.020 2.265 1.00 98.00 180 MET A CA 1
ATOM 1452 C C . MET A 1 180 ? 0.500 9.169 3.049 1.00 98.00 180 MET A C 1
ATOM 1454 O O . MET A 1 180 ? 0.516 8.919 4.254 1.00 98.00 180 MET A O 1
ATOM 1458 N N . ASP A 1 181 ? 1.574 9.637 2.411 1.00 96.50 181 ASP A N 1
ATOM 1459 C CA . ASP A 1 181 ? 2.862 9.923 3.052 1.00 96.50 181 ASP A CA 1
ATOM 1460 C C . ASP A 1 181 ? 2.747 11.088 4.048 1.00 96.50 181 ASP A C 1
ATOM 1462 O O . ASP A 1 181 ? 3.318 11.044 5.142 1.00 96.50 181 ASP A O 1
ATOM 1466 N N . GLU A 1 182 ? 1.940 12.108 3.733 1.00 95.56 182 GLU A N 1
ATOM 1467 C CA . GLU A 1 182 ? 1.615 13.169 4.687 1.00 95.56 182 GLU A CA 1
ATOM 1468 C C . GLU A 1 182 ? 0.904 12.595 5.920 1.00 95.56 182 GLU A C 1
ATOM 1470 O O . GLU A 1 182 ? 1.275 12.916 7.052 1.00 95.56 182 GLU A O 1
ATOM 1475 N N . HIS A 1 183 ? -0.074 11.703 5.735 1.00 94.75 183 HIS A N 1
ATOM 1476 C CA . HIS A 1 183 ? -0.712 11.012 6.854 1.00 94.75 183 HIS A CA 1
ATOM 1477 C C . HIS A 1 183 ? 0.305 10.188 7.660 1.00 94.75 183 HIS A C 1
ATOM 1479 O O . HIS A 1 183 ? 0.361 10.322 8.885 1.00 94.75 183 HIS A O 1
ATOM 1485 N N . ARG A 1 184 ? 1.155 9.398 6.988 1.00 94.06 184 ARG A N 1
ATOM 1486 C CA . ARG A 1 184 ? 2.225 8.608 7.613 1.00 94.06 184 ARG A CA 1
ATOM 1487 C C . ARG A 1 184 ? 3.113 9.480 8.501 1.00 94.06 184 ARG A C 1
ATOM 1489 O O . ARG A 1 184 ? 3.379 9.095 9.637 1.00 94.06 184 ARG A O 1
ATOM 1496 N N . SER A 1 185 ? 3.526 10.658 8.032 1.00 92.62 185 SER A N 1
ATOM 1497 C CA . SER A 1 185 ? 4.392 11.571 8.796 1.00 92.62 185 SER A CA 1
ATOM 1498 C C . SER A 1 185 ? 3.799 11.967 10.158 1.00 92.62 185 SER A C 1
ATOM 1500 O O . SER A 1 185 ? 4.524 12.106 11.144 1.00 92.62 185 SER A O 1
ATOM 1502 N N . ARG A 1 186 ? 2.465 12.062 10.253 1.00 91.25 186 ARG A N 1
ATOM 1503 C CA . ARG A 1 186 ? 1.743 12.404 11.491 1.00 91.25 186 ARG A CA 1
ATOM 1504 C C . ARG A 1 186 ? 1.711 11.251 12.493 1.00 91.25 186 ARG A C 1
ATOM 1506 O O . ARG A 1 186 ? 1.642 11.487 13.698 1.00 91.25 186 ARG A O 1
ATOM 1513 N N . ILE A 1 187 ? 1.745 10.011 12.007 1.00 89.75 187 ILE A N 1
ATOM 1514 C CA . ILE A 1 187 ? 1.639 8.797 12.831 1.00 89.75 187 ILE A CA 1
ATOM 1515 C C . ILE A 1 187 ? 2.983 8.079 13.023 1.00 89.75 187 ILE A C 1
ATOM 1517 O O . ILE A 1 187 ? 3.076 7.161 13.834 1.00 89.75 187 ILE A O 1
ATOM 1521 N N . GLU A 1 188 ? 4.051 8.518 12.354 1.00 88.75 188 GLU A N 1
ATOM 1522 C CA . GLU A 1 188 ? 5.369 7.876 12.412 1.00 88.75 188 GLU A CA 1
ATOM 1523 C C . GLU A 1 188 ? 5.968 7.884 13.826 1.00 88.75 188 GLU A C 1
ATOM 1525 O O . GLU A 1 188 ? 6.530 6.883 14.268 1.00 88.75 188 GLU A O 1
ATOM 1530 N N . LYS A 1 189 ? 5.769 8.961 14.599 1.00 84.88 189 LYS A N 1
ATOM 1531 C CA . LYS A 1 189 ? 6.181 8.997 16.013 1.00 84.88 189 LYS A CA 1
ATOM 1532 C C . LYS A 1 189 ? 5.453 7.934 16.842 1.00 84.88 189 LYS A C 1
ATOM 1534 O O . LYS A 1 189 ? 6.079 7.292 17.683 1.00 84.88 189 LYS A O 1
ATOM 1539 N N . ALA A 1 190 ? 4.155 7.733 16.599 1.00 84.38 190 ALA A N 1
ATOM 1540 C CA . ALA A 1 190 ? 3.379 6.694 17.274 1.00 84.38 190 ALA A CA 1
ATOM 1541 C C . ALA A 1 190 ? 3.871 5.298 16.868 1.00 84.38 190 ALA A C 1
ATOM 1543 O O . ALA A 1 190 ? 4.132 4.473 17.737 1.00 84.38 190 ALA A O 1
ATOM 1544 N N . ARG A 1 191 ? 4.126 5.063 15.574 1.00 85.94 191 ARG A N 1
ATOM 1545 C CA . ARG A 1 191 ? 4.759 3.830 15.080 1.00 85.94 191 ARG A CA 1
ATOM 1546 C C . ARG A 1 191 ? 6.093 3.559 15.779 1.00 85.94 191 ARG A C 1
ATOM 1548 O O . ARG A 1 191 ? 6.296 2.450 16.259 1.00 85.94 191 ARG A O 1
ATOM 1555 N N . HIS A 1 192 ? 6.982 4.550 15.863 1.00 85.56 192 HIS A N 1
ATOM 1556 C CA . HIS A 1 192 ? 8.274 4.391 16.534 1.00 85.56 192 HIS A CA 1
ATOM 1557 C C . HIS A 1 192 ? 8.108 3.994 17.999 1.00 85.56 192 HIS A C 1
ATOM 1559 O O . HIS A 1 192 ? 8.773 3.057 18.426 1.00 85.56 192 HIS A O 1
ATOM 1565 N N . LYS A 1 193 ? 7.185 4.630 18.730 1.00 79.69 193 LYS A N 1
ATOM 1566 C CA . LYS A 1 193 ? 6.852 4.273 20.118 1.00 79.69 193 LYS A CA 1
ATOM 1567 C C . LYS A 1 193 ? 6.304 2.848 20.253 1.00 79.69 193 LYS A C 1
ATOM 1569 O O . LYS A 1 193 ? 6.666 2.157 21.193 1.00 79.69 193 LYS A O 1
ATOM 1574 N N . LEU A 1 194 ? 5.489 2.388 19.302 1.00 77.38 194 LEU A N 1
ATOM 1575 C CA . LEU A 1 194 ? 4.984 1.010 19.276 1.00 77.38 194 LEU A CA 1
ATOM 1576 C C . LEU A 1 194 ? 6.087 -0.016 19.009 1.00 77.38 194 LEU A C 1
ATOM 1578 O O . LEU A 1 194 ? 6.128 -1.072 19.632 1.00 77.38 194 LEU A O 1
ATOM 1582 N N . THR A 1 195 ? 6.994 0.286 18.079 1.00 69.12 195 THR A N 1
ATOM 1583 C CA . THR A 1 195 ? 8.095 -0.621 17.717 1.00 69.12 195 THR A CA 1
ATOM 1584 C C . THR A 1 195 ? 9.249 -0.603 18.716 1.00 69.12 195 THR A C 1
ATOM 1586 O O . THR A 1 195 ? 9.916 -1.619 18.901 1.00 69.12 195 THR A O 1
ATOM 1589 N N . ALA A 1 196 ? 9.506 0.539 19.356 1.00 62.59 196 ALA A N 1
ATOM 1590 C CA . ALA A 1 196 ? 10.478 0.672 20.427 1.00 62.59 196 ALA A CA 1
ATOM 1591 C C . ALA A 1 196 ? 9.821 0.152 21.705 1.00 62.59 196 ALA A C 1
ATOM 1593 O O . ALA A 1 196 ? 9.183 0.917 22.416 1.00 62.59 196 ALA A O 1
ATOM 1594 N N . HIS A 1 197 ? 9.925 -1.166 21.912 1.00 54.34 197 HIS A N 1
ATOM 1595 C CA . HIS A 1 197 ? 9.397 -1.928 23.045 1.00 54.34 197 HIS A CA 1
ATOM 1596 C C . HIS A 1 197 ? 8.950 -1.060 24.226 1.00 54.34 197 HIS A C 1
ATOM 1598 O O . HIS A 1 197 ? 9.773 -0.707 25.067 1.00 54.34 197 HIS A O 1
ATOM 1604 N N . ALA A 1 198 ? 7.648 -0.757 24.284 1.00 55.94 198 ALA A N 1
ATOM 1605 C CA . ALA A 1 198 ? 6.986 -0.295 25.495 1.00 55.94 198 ALA A CA 1
ATOM 1606 C C . ALA A 1 198 ? 7.740 0.839 26.220 1.00 55.94 198 ALA A C 1
ATOM 1608 O O . ALA A 1 19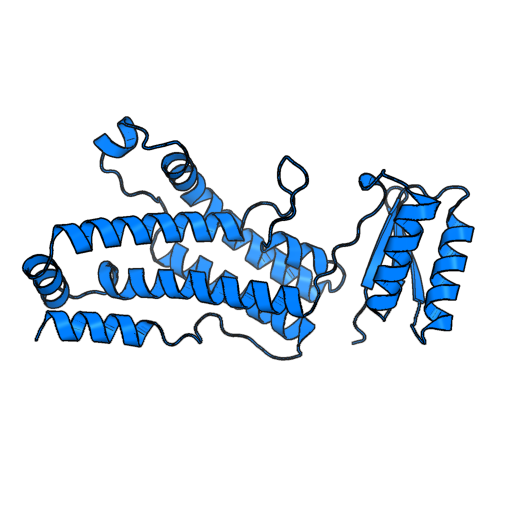8 ? 8.039 0.714 27.410 1.00 55.94 198 ALA A O 1
ATOM 1609 N N . ASP A 1 199 ? 8.082 1.918 25.502 1.00 60.66 199 ASP A N 1
ATOM 1610 C CA . ASP A 1 199 ? 8.692 3.102 26.114 1.00 60.66 199 ASP A CA 1
ATOM 1611 C C . ASP A 1 199 ? 7.916 3.498 27.381 1.00 60.66 199 ASP A C 1
ATOM 1613 O O . ASP A 1 199 ? 6.733 3.851 27.334 1.00 60.66 199 ASP A O 1
ATOM 1617 N N . ARG A 1 200 ? 8.593 3.388 28.528 1.00 60.16 200 ARG A N 1
ATOM 1618 C CA . ARG A 1 200 ? 7.987 3.522 29.854 1.00 60.16 200 ARG A CA 1
ATOM 1619 C C . ARG A 1 200 ? 7.309 4.875 30.014 1.00 60.16 200 ARG A C 1
ATOM 1621 O O . ARG A 1 200 ? 6.247 4.943 30.621 1.00 60.16 200 ARG A O 1
ATOM 1628 N N . GLU A 1 201 ? 7.913 5.934 29.483 1.00 63.16 201 GLU A N 1
ATOM 1629 C CA . GLU A 1 201 ? 7.371 7.288 29.578 1.00 63.16 201 GLU A CA 1
ATOM 1630 C C . GLU A 1 201 ? 6.069 7.422 28.779 1.00 63.16 201 GLU A C 1
ATOM 1632 O O . GLU A 1 201 ? 5.088 7.953 29.292 1.00 63.16 201 GLU A O 1
ATOM 1637 N N . THR A 1 202 ? 6.018 6.847 27.576 1.00 60.72 202 THR A N 1
ATOM 1638 C CA . THR A 1 202 ? 4.801 6.792 26.754 1.00 60.72 202 THR A CA 1
ATOM 1639 C C . THR A 1 202 ? 3.685 5.969 27.404 1.00 60.72 202 THR A C 1
ATOM 1641 O O . THR A 1 202 ? 2.527 6.373 27.359 1.00 60.72 202 THR A O 1
ATOM 1644 N N . ILE A 1 203 ? 4.008 4.832 28.023 1.00 63.56 203 ILE A N 1
ATOM 1645 C CA . ILE A 1 203 ? 3.006 4.014 28.727 1.00 63.56 203 ILE A CA 1
ATOM 1646 C C . ILE A 1 203 ? 2.488 4.746 29.965 1.00 63.56 203 ILE A C 1
ATOM 1648 O O . ILE A 1 203 ? 1.291 4.741 30.237 1.00 63.56 203 ILE A O 1
ATOM 1652 N N . MET A 1 204 ? 3.379 5.399 30.713 1.00 54.47 204 MET A N 1
ATOM 1653 C CA . MET A 1 204 ? 3.007 6.123 31.925 1.00 54.47 204 MET A CA 1
ATOM 1654 C C . MET A 1 204 ? 2.241 7.423 31.648 1.00 54.47 204 MET A C 1
ATOM 1656 O O . MET A 1 204 ? 1.486 7.853 32.517 1.00 54.47 204 MET A O 1
ATOM 1660 N N . SER A 1 205 ? 2.412 8.050 30.478 1.00 58.88 205 SER A N 1
ATOM 1661 C CA . SER A 1 205 ? 1.703 9.288 30.135 1.00 58.88 205 SER A CA 1
ATOM 1662 C C . SER A 1 205 ? 0.253 9.065 29.699 1.00 58.88 205 SER A C 1
ATOM 1664 O O . SER A 1 205 ? -0.533 10.011 29.737 1.00 58.88 205 SER A O 1
ATOM 1666 N N . GLY A 1 206 ? -0.115 7.843 29.290 1.00 54.78 206 GLY A N 1
ATOM 1667 C CA . GLY A 1 206 ? -1.467 7.516 28.822 1.00 54.78 206 GLY A CA 1
ATOM 1668 C C . GLY A 1 206 ? -1.905 8.310 27.586 1.00 54.78 206 GLY A C 1
ATOM 1669 O O . GLY A 1 206 ? -3.098 8.387 27.292 1.00 54.78 206 GLY A O 1
ATOM 1670 N N . GLU A 1 207 ? -0.965 8.941 26.875 1.00 58.12 207 GLU A N 1
ATOM 1671 C CA . GLU A 1 207 ? -1.287 9.729 25.690 1.00 58.12 207 GLU A CA 1
ATOM 1672 C C . GLU A 1 207 ? -1.767 8.814 24.555 1.00 58.12 207 GLU A C 1
ATOM 1674 O O . GLU A 1 207 ? -1.135 7.786 24.285 1.00 58.12 207 GLU A O 1
ATOM 1679 N N . PRO A 1 208 ? -2.845 9.180 23.838 1.00 59.28 208 PRO A N 1
ATOM 1680 C CA . PRO A 1 208 ? -3.305 8.399 22.704 1.00 59.28 208 PRO A CA 1
ATOM 1681 C C . PRO A 1 208 ? -2.197 8.272 21.653 1.00 59.28 208 PRO A C 1
ATOM 1683 O O . PRO A 1 208 ? -1.575 9.249 21.225 1.00 59.28 208 PRO A O 1
ATOM 1686 N N . LEU A 1 209 ? -1.957 7.035 21.224 1.00 60.38 209 LEU A N 1
ATOM 1687 C CA . LEU A 1 209 ? -1.016 6.701 20.165 1.00 60.38 209 LEU A CA 1
ATOM 1688 C C . LEU A 1 209 ? -1.589 7.196 18.834 1.00 60.38 209 LEU A C 1
ATOM 1690 O O . LEU A 1 209 ? -2.306 6.481 18.151 1.00 60.38 209 LEU A O 1
ATOM 1694 N N . GLY A 1 210 ? -1.311 8.446 18.474 1.00 63.06 210 GLY A N 1
ATOM 1695 C CA . GLY A 1 210 ? -1.655 8.994 17.162 1.00 63.06 210 GLY A CA 1
ATOM 1696 C C . GLY A 1 210 ? -2.191 10.419 17.222 1.00 63.06 210 GLY A C 1
ATOM 1697 O O . GLY A 1 210 ? -3.179 10.701 17.888 1.00 63.06 210 GLY A O 1
ATOM 1698 N N . ALA A 1 211 ? -1.554 11.317 16.471 1.00 68.06 211 ALA A N 1
ATOM 1699 C CA . ALA A 1 211 ? -1.947 12.723 16.368 1.00 68.06 211 ALA A CA 1
ATOM 1700 C C . ALA A 1 211 ? -2.954 13.000 15.231 1.00 68.06 211 ALA A C 1
ATOM 1702 O O . ALA A 1 211 ? -3.276 14.157 14.965 1.00 68.06 211 ALA A O 1
ATOM 1703 N N . ALA A 1 212 ? -3.415 11.963 14.520 1.00 84.00 212 ALA A N 1
ATOM 1704 C CA . ALA A 1 212 ? -4.281 12.121 13.357 1.00 84.00 212 ALA A CA 1
ATOM 1705 C C . ALA A 1 212 ? -5.767 12.174 13.744 1.00 84.00 212 ALA A C 1
ATOM 1707 O O . ALA A 1 212 ? -6.253 11.356 14.525 1.00 84.00 212 ALA A O 1
ATOM 1708 N N . THR A 1 213 ? -6.509 13.111 13.157 1.00 87.12 213 THR A N 1
ATOM 1709 C CA . THR A 1 213 ? -7.964 13.208 13.328 1.00 87.12 213 THR A CA 1
ATOM 1710 C C . THR A 1 213 ? -8.689 12.092 12.571 1.00 87.12 213 THR A C 1
ATOM 1712 O O . THR A 1 213 ? -8.163 11.508 11.621 1.00 87.12 213 THR A O 1
ATOM 1715 N N . TRP A 1 214 ? -9.950 11.830 12.924 1.00 84.81 214 TRP A N 1
ATOM 1716 C CA . TRP A 1 214 ? -10.784 10.875 12.185 1.00 84.81 214 TRP A CA 1
ATOM 1717 C C . TRP A 1 214 ? -10.924 11.225 10.703 1.00 84.81 214 TRP A C 1
ATOM 1719 O O . TRP A 1 214 ? -10.795 10.341 9.863 1.00 84.81 214 TRP A O 1
ATOM 1729 N N . SER A 1 215 ? -11.099 12.506 10.370 1.00 89.06 215 SER A N 1
ATOM 1730 C CA . SER A 1 215 ? -11.158 12.954 8.974 1.00 89.06 215 SER A CA 1
ATOM 1731 C C . SER A 1 215 ? -9.861 12.669 8.211 1.00 89.06 215 SER A C 1
ATOM 1733 O O . SER A 1 215 ? -9.904 12.296 7.042 1.00 89.06 215 SER A O 1
ATOM 1735 N N . GLN A 1 216 ? -8.702 12.780 8.867 1.00 92.25 216 GLN A N 1
ATOM 1736 C CA . GLN A 1 216 ? -7.412 12.444 8.262 1.00 92.25 216 GLN A CA 1
ATOM 1737 C C . GLN A 1 216 ? -7.251 10.936 8.042 1.00 92.25 216 GLN A C 1
ATOM 1739 O O . GLN A 1 216 ? -6.644 10.535 7.052 1.00 92.25 216 GLN A O 1
ATOM 1744 N N . TRP A 1 217 ? -7.788 10.103 8.937 1.00 92.38 217 TRP A N 1
ATOM 1745 C CA . TRP A 1 217 ? -7.860 8.655 8.733 1.00 92.38 217 TRP A CA 1
ATOM 1746 C C . TRP A 1 217 ? -8.796 8.285 7.584 1.00 92.38 217 TRP A C 1
ATOM 1748 O O . TRP A 1 217 ? -8.446 7.461 6.745 1.00 92.38 217 TRP A O 1
ATOM 1758 N N . GLU A 1 218 ? -9.976 8.897 7.514 1.00 92.62 218 GLU A N 1
ATOM 1759 C CA . GLU A 1 218 ? -10.921 8.655 6.422 1.00 92.62 218 GLU A CA 1
ATOM 1760 C C . GLU A 1 218 ? -10.326 9.031 5.065 1.00 92.62 218 GLU A C 1
ATOM 1762 O O . GLU A 1 218 ? -10.463 8.258 4.116 1.00 92.62 218 GLU A O 1
ATOM 1767 N N . GLN A 1 219 ? -9.605 10.154 4.999 1.00 96.19 219 GLN A N 1
ATOM 1768 C CA . GLN A 1 219 ? -8.885 10.569 3.801 1.00 96.19 219 GLN A CA 1
ATOM 1769 C C . GLN A 1 219 ? -7.807 9.552 3.404 1.00 96.19 219 GLN A C 1
ATOM 1771 O O . GLN A 1 219 ? -7.809 9.104 2.263 1.00 96.19 219 GLN A O 1
ATOM 1776 N N . PHE A 1 220 ? -6.967 9.103 4.345 1.00 96.94 220 PHE A N 1
ATOM 1777 C CA . PHE A 1 220 ? -5.940 8.085 4.079 1.00 96.94 220 PHE A CA 1
ATOM 1778 C C . PHE A 1 220 ? -6.525 6.827 3.424 1.00 96.94 220 PHE A C 1
ATOM 1780 O O . PHE A 1 220 ? -6.041 6.358 2.397 1.00 96.94 220 PHE A O 1
ATOM 1787 N N . TRP A 1 221 ? -7.604 6.286 3.991 1.00 96.31 221 TRP A N 1
ATOM 1788 C CA . TRP A 1 221 ? -8.214 5.073 3.455 1.00 96.31 221 TRP A CA 1
ATOM 1789 C C . TRP A 1 221 ? -8.955 5.289 2.140 1.00 96.31 221 TRP A C 1
ATOM 1791 O O . TRP A 1 221 ? -9.032 4.363 1.332 1.00 96.31 221 TRP A O 1
ATOM 1801 N N . LYS A 1 222 ? -9.515 6.486 1.929 1.00 97.19 222 LYS A N 1
ATOM 1802 C CA . LYS A 1 222 ? -10.082 6.868 0.637 1.00 97.19 222 LYS A CA 1
ATOM 1803 C C . LYS A 1 222 ? -8.985 6.889 -0.426 1.00 97.19 222 LYS A C 1
ATOM 1805 O O . LYS A 1 222 ? -9.163 6.270 -1.469 1.00 97.19 222 LYS A O 1
ATOM 1810 N N . ASP A 1 223 ? -7.855 7.528 -0.138 1.00 98.50 223 ASP A N 1
ATOM 1811 C CA . ASP A 1 223 ? -6.736 7.621 -1.075 1.00 98.50 223 ASP A CA 1
ATOM 1812 C C . ASP A 1 223 ? -6.127 6.252 -1.374 1.00 98.50 223 ASP A C 1
ATOM 1814 O O . ASP A 1 223 ? -5.835 5.959 -2.531 1.00 98.50 223 ASP A O 1
ATOM 1818 N N . LEU A 1 224 ? -6.017 5.376 -0.370 1.00 98.31 224 LEU A N 1
ATOM 1819 C CA . LEU A 1 224 ? -5.598 3.991 -0.583 1.00 98.31 224 LEU A CA 1
ATOM 1820 C C . LEU A 1 224 ? -6.585 3.224 -1.478 1.00 98.31 224 LEU A C 1
ATOM 1822 O O . LEU A 1 224 ? -6.165 2.461 -2.345 1.00 98.31 224 LEU A O 1
ATOM 1826 N N . GLY A 1 225 ? -7.892 3.425 -1.290 1.00 97.81 225 GLY A N 1
ATOM 1827 C CA . GLY A 1 225 ? -8.921 2.812 -2.132 1.00 97.81 225 GLY A CA 1
ATOM 1828 C C . GLY A 1 225 ? -8.851 3.287 -3.581 1.00 97.81 225 GLY A C 1
ATOM 1829 O O . GLY A 1 225 ? -8.825 2.462 -4.494 1.00 97.81 225 GLY A O 1
ATOM 1830 N N . ASP A 1 226 ? -8.741 4.600 -3.786 1.00 98.38 226 ASP A N 1
ATOM 1831 C CA . ASP A 1 226 ? -8.583 5.199 -5.113 1.00 98.38 226 ASP A CA 1
ATOM 1832 C C . ASP A 1 226 ? -7.279 4.719 -5.778 1.00 98.38 226 ASP A C 1
ATOM 1834 O O . ASP A 1 226 ? -7.269 4.392 -6.966 1.00 98.38 226 ASP A O 1
ATOM 1838 N N . PHE A 1 227 ? -6.192 4.601 -5.007 1.00 98.44 227 PHE A N 1
ATOM 1839 C CA . PHE A 1 227 ? -4.904 4.091 -5.478 1.00 98.44 227 PHE A CA 1
ATOM 1840 C C . PHE A 1 227 ? -5.025 2.652 -5.986 1.00 98.44 227 PHE A C 1
ATOM 1842 O O . PHE A 1 227 ? -4.649 2.360 -7.122 1.00 98.44 227 PHE A O 1
ATOM 1849 N N . VAL A 1 228 ? -5.580 1.755 -5.164 1.00 97.62 228 VAL A N 1
ATOM 1850 C CA . VAL A 1 228 ? -5.760 0.343 -5.527 1.00 97.62 228 VAL A CA 1
ATOM 1851 C C . VAL A 1 228 ? -6.683 0.210 -6.733 1.00 97.62 228 VAL A C 1
ATOM 1853 O O . VAL A 1 228 ? -6.367 -0.556 -7.640 1.00 97.62 228 VAL A O 1
ATOM 1856 N N . SER A 1 229 ? -7.774 0.981 -6.794 1.00 97.69 229 SER A N 1
ATOM 1857 C CA . SER A 1 229 ? -8.682 0.957 -7.943 1.00 97.69 229 SER A CA 1
ATOM 1858 C C . SER A 1 229 ? -7.972 1.354 -9.237 1.00 97.69 229 SER A C 1
ATOM 1860 O O . SER A 1 229 ? -8.155 0.683 -10.247 1.00 97.69 229 SER A O 1
ATOM 1862 N N . LEU A 1 230 ? -7.145 2.407 -9.219 1.00 97.12 230 LEU A N 1
ATOM 1863 C CA . LEU A 1 230 ? -6.402 2.861 -10.401 1.00 97.12 230 LEU A CA 1
ATOM 1864 C C . LEU A 1 230 ? -5.371 1.830 -10.873 1.00 97.12 230 LEU A C 1
ATOM 1866 O O . LEU A 1 230 ? -5.247 1.579 -12.072 1.00 97.12 230 LEU A O 1
ATOM 1870 N N . VAL A 1 231 ? -4.629 1.231 -9.939 1.00 95.12 231 VAL A N 1
ATOM 1871 C CA . VAL A 1 231 ? -3.664 0.170 -10.256 1.00 95.12 231 VAL A CA 1
ATOM 1872 C C . VAL A 1 231 ? -4.383 -1.055 -10.824 1.00 95.12 231 VAL A C 1
ATOM 1874 O O . VAL A 1 231 ? -3.945 -1.620 -11.824 1.00 95.12 231 VAL A O 1
ATOM 1877 N N . HIS A 1 232 ? -5.503 -1.449 -10.221 1.00 95.06 232 HIS A N 1
ATOM 1878 C CA . HIS A 1 232 ? -6.278 -2.602 -10.661 1.00 95.06 232 HIS A CA 1
ATOM 1879 C C . HIS A 1 232 ? -6.903 -2.376 -12.044 1.00 95.06 232 HIS A C 1
ATOM 1881 O O . HIS A 1 232 ? -6.780 -3.239 -12.910 1.00 95.06 232 HIS A O 1
ATOM 1887 N N . GLU A 1 233 ? -7.496 -1.206 -12.294 1.00 93.50 233 GLU A N 1
ATOM 1888 C CA . GLU A 1 233 ? -8.057 -0.830 -13.598 1.00 93.50 233 GLU A CA 1
ATOM 1889 C C . GLU A 1 233 ? -6.984 -0.860 -14.691 1.00 93.50 233 GLU A C 1
ATOM 1891 O O . GLU A 1 233 ? -7.201 -1.420 -15.762 1.00 93.50 233 GLU A O 1
ATOM 1896 N N . GLN A 1 234 ? -5.780 -0.362 -14.399 1.00 91.19 234 GLN A N 1
ATOM 1897 C CA . GLN A 1 234 ? -4.673 -0.382 -15.353 1.00 91.19 234 GLN A CA 1
ATOM 1898 C C . GLN A 1 234 ? -4.235 -1.800 -15.761 1.00 91.19 234 GLN A C 1
ATOM 1900 O O . GLN A 1 234 ? -3.726 -1.983 -16.871 1.00 91.19 234 GLN A O 1
ATOM 1905 N N . VAL A 1 235 ? -4.373 -2.786 -14.871 1.00 87.81 235 VAL A N 1
ATOM 1906 C CA . VAL A 1 235 ? -3.899 -4.160 -15.103 1.00 87.81 235 VAL A CA 1
ATOM 1907 C C . VAL A 1 235 ? -5.007 -5.098 -15.580 1.00 87.81 235 VAL 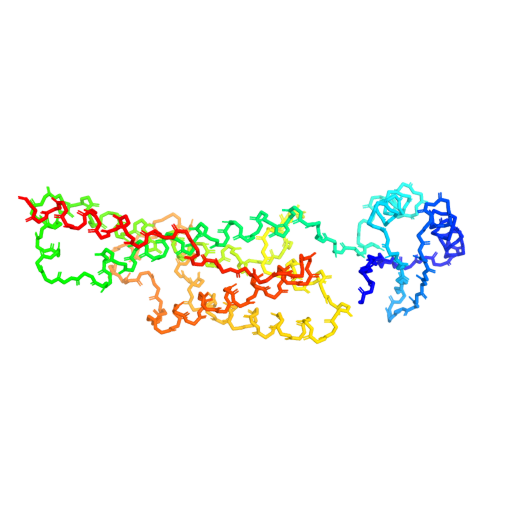A C 1
ATOM 1909 O O . VAL A 1 235 ? -4.740 -5.980 -16.394 1.00 87.81 235 VAL A O 1
ATOM 1912 N N . PHE A 1 236 ? -6.235 -4.909 -15.103 1.00 88.38 236 PHE A N 1
ATOM 1913 C CA . PHE A 1 236 ? -7.358 -5.823 -15.326 1.00 88.38 236 PHE A CA 1
ATOM 1914 C C . PHE A 1 236 ? -8.515 -5.221 -16.122 1.00 88.38 236 PHE A C 1
ATOM 1916 O O . PHE A 1 236 ? -9.470 -5.941 -16.396 1.00 88.38 236 PHE A O 1
ATOM 1923 N N . ASP A 1 237 ? -8.449 -3.934 -16.481 1.00 88.50 237 ASP A N 1
ATOM 1924 C CA . ASP A 1 237 ? -9.546 -3.205 -17.138 1.00 88.50 237 ASP A CA 1
ATOM 1925 C C . ASP A 1 237 ? -10.850 -3.238 -16.313 1.00 88.50 237 ASP A C 1
ATOM 1927 O O . ASP A 1 237 ? -11.965 -3.238 -16.832 1.00 88.50 237 ASP A O 1
ATOM 1931 N N . SER A 1 238 ? -10.710 -3.315 -14.984 1.00 90.38 238 SER A N 1
ATOM 1932 C CA . SER A 1 238 ? -11.826 -3.338 -14.042 1.00 90.38 238 SER A CA 1
ATOM 1933 C C . SER A 1 238 ? -11.485 -2.580 -12.763 1.00 90.38 238 SER A C 1
ATOM 1935 O O . SER A 1 238 ? -10.387 -2.729 -12.217 1.00 90.38 238 SER A O 1
ATOM 1937 N N . SER A 1 239 ? -12.445 -1.819 -12.239 1.00 90.25 239 SER A N 1
ATOM 1938 C CA . SER A 1 239 ? -12.304 -1.172 -10.934 1.00 90.25 239 SER A CA 1
ATOM 1939 C C . SER A 1 239 ? -12.298 -2.197 -9.796 1.00 90.25 239 SER A C 1
ATOM 1941 O O . SER A 1 239 ? -12.794 -3.319 -9.934 1.00 90.25 239 SER A O 1
ATOM 1943 N N . PHE A 1 240 ? -11.718 -1.808 -8.662 1.00 94.44 240 PHE A N 1
ATOM 1944 C CA . PHE A 1 240 ? -11.638 -2.642 -7.467 1.00 94.44 240 PHE A CA 1
ATOM 1945 C C . PHE A 1 240 ? -11.924 -1.798 -6.228 1.00 94.44 240 PHE A C 1
ATOM 1947 O O . PHE A 1 240 ? -11.310 -0.751 -6.039 1.00 94.44 240 PHE A O 1
ATOM 1954 N N . ASP A 1 241 ? -12.841 -2.256 -5.372 1.00 94.31 241 ASP A N 1
ATOM 1955 C CA . ASP A 1 241 ? -13.188 -1.564 -4.129 1.00 94.31 241 ASP A CA 1
ATOM 1956 C C . ASP A 1 241 ? -12.642 -2.328 -2.919 1.00 94.31 241 ASP A C 1
ATOM 1958 O O . ASP A 1 241 ? -13.109 -3.418 -2.581 1.00 94.31 241 ASP A O 1
ATOM 1962 N N . ILE A 1 242 ? -11.692 -1.717 -2.207 1.00 94.69 242 ILE A N 1
ATOM 1963 C CA . ILE A 1 242 ? -11.104 -2.294 -0.990 1.00 94.69 242 ILE A CA 1
ATOM 1964 C C . ILE A 1 242 ? -12.106 -2.430 0.176 1.00 94.69 242 ILE A C 1
ATOM 1966 O O . ILE A 1 242 ? -11.777 -3.010 1.208 1.00 94.69 242 ILE A O 1
ATOM 1970 N N . ARG A 1 243 ? -13.330 -1.903 0.036 1.00 90.38 243 ARG A N 1
ATOM 1971 C CA . ARG A 1 243 ? -14.429 -2.013 1.013 1.00 90.38 243 ARG A CA 1
ATOM 1972 C C . ARG A 1 243 ? -15.329 -3.233 0.786 1.00 90.38 243 ARG A C 1
ATOM 1974 O O . ARG A 1 243 ? -16.268 -3.434 1.551 1.00 90.38 243 ARG A O 1
ATOM 1981 N N . ALA A 1 244 ? -15.062 -4.050 -0.233 1.00 82.00 244 ALA A N 1
ATOM 1982 C CA . ALA A 1 244 ? -15.947 -5.142 -0.648 1.00 82.00 244 ALA A CA 1
ATOM 1983 C C . ALA A 1 244 ? -16.155 -6.259 0.397 1.00 82.00 244 ALA A C 1
ATOM 1985 O O . ALA A 1 244 ? -17.115 -7.016 0.286 1.00 82.00 244 ALA A O 1
ATOM 1986 N N . ALA A 1 245 ? -15.315 -6.364 1.432 1.00 75.75 245 ALA A N 1
ATOM 1987 C CA . ALA A 1 245 ? -15.325 -7.492 2.370 1.00 75.75 245 ALA A CA 1
ATOM 1988 C C . ALA A 1 245 ? -16.537 -7.575 3.330 1.00 75.75 245 ALA A C 1
ATOM 1990 O O . ALA A 1 245 ? -16.561 -8.461 4.173 1.00 75.75 245 ALA A O 1
ATOM 1991 N N . MET A 1 246 ? -17.535 -6.682 3.244 1.00 72.38 246 MET A N 1
ATOM 1992 C CA . MET A 1 246 ? -18.768 -6.678 4.071 1.00 72.38 246 MET A CA 1
ATOM 1993 C C . MET A 1 246 ? -18.570 -6.771 5.602 1.00 72.38 246 MET A C 1
ATOM 1995 O O . MET A 1 246 ? -19.527 -6.962 6.349 1.00 72.38 246 MET A O 1
ATOM 1999 N N . VAL A 1 247 ? -17.356 -6.536 6.098 1.00 79.81 247 VAL A N 1
ATOM 2000 C CA . VAL A 1 247 ? -16.953 -6.763 7.498 1.00 79.81 247 VAL A CA 1
ATOM 2001 C C . VAL A 1 247 ? -17.711 -5.945 8.540 1.00 79.81 247 VAL A C 1
ATOM 2003 O O . VAL A 1 247 ? -17.758 -6.285 9.718 1.00 79.81 247 VAL A O 1
ATOM 2006 N N . ARG A 1 248 ? -18.362 -4.861 8.119 1.00 85.00 248 ARG A N 1
ATOM 2007 C CA . ARG A 1 248 ? -19.196 -4.061 9.016 1.00 85.00 248 ARG A CA 1
ATOM 2008 C C . ARG A 1 248 ? -20.362 -4.874 9.593 1.00 85.00 248 ARG A C 1
ATOM 2010 O O . ARG A 1 248 ? -20.710 -4.663 10.753 1.00 85.00 248 ARG A O 1
ATOM 2017 N N . GLY A 1 249 ? -20.916 -5.810 8.818 1.00 88.19 249 GLY A N 1
ATOM 2018 C CA . GLY A 1 249 ? -22.007 -6.678 9.265 1.00 88.19 249 GLY A CA 1
ATOM 2019 C C . GLY A 1 249 ? -21.603 -7.569 10.441 1.00 88.19 249 GLY A C 1
ATOM 2020 O O . GLY A 1 249 ? -22.360 -7.697 11.401 1.00 88.19 249 GLY A O 1
ATOM 2021 N N . ASP A 1 250 ? -20.378 -8.095 10.429 1.00 91.12 250 ASP A N 1
ATOM 2022 C CA . ASP A 1 250 ? -19.871 -8.947 11.509 1.00 91.12 250 ASP A CA 1
ATOM 2023 C C . ASP A 1 250 ? -19.706 -8.162 12.820 1.00 91.12 250 ASP A C 1
ATOM 2025 O O . ASP A 1 250 ? -20.139 -8.623 13.879 1.00 91.12 250 ASP A O 1
ATOM 2029 N N . ALA A 1 251 ? -19.175 -6.932 12.768 1.00 92.31 251 ALA A N 1
ATOM 2030 C CA . ALA A 1 251 ? -19.124 -6.059 13.948 1.00 92.31 251 ALA A CA 1
ATOM 2031 C C . ALA A 1 251 ? -20.523 -5.728 14.489 1.00 92.31 251 ALA A C 1
ATOM 2033 O O . ALA A 1 251 ? -20.735 -5.720 15.702 1.00 92.31 251 ALA A O 1
ATOM 2034 N N . GLU A 1 252 ? -21.491 -5.471 13.608 1.00 93.56 252 GLU A N 1
ATOM 2035 C CA . GLU A 1 252 ? -22.881 -5.218 14.002 1.00 93.56 252 GLU A CA 1
ATOM 2036 C C . GLU A 1 252 ? -23.519 -6.443 14.670 1.00 93.56 252 GLU A C 1
ATOM 2038 O O . GLU A 1 252 ? -24.232 -6.301 15.666 1.00 93.56 252 GLU A O 1
ATOM 2043 N N . MET A 1 253 ? -23.224 -7.650 14.184 1.00 94.31 253 MET A N 1
ATOM 2044 C CA . MET A 1 253 ? -23.685 -8.894 14.800 1.00 94.31 253 MET A CA 1
ATOM 2045 C C . MET A 1 253 ? -23.090 -9.112 16.192 1.00 94.31 253 MET A C 1
ATOM 2047 O O . MET A 1 253 ? -23.829 -9.504 17.098 1.00 94.31 253 MET A O 1
ATOM 2051 N N . VAL A 1 254 ? -21.796 -8.831 16.382 1.00 93.94 254 VAL A N 1
ATOM 2052 C CA . VAL A 1 254 ? -21.147 -8.895 17.703 1.00 93.94 254 VAL A CA 1
ATOM 2053 C C . VAL A 1 254 ? -21.845 -7.952 18.679 1.00 93.94 254 VAL A C 1
ATOM 2055 O O . VAL A 1 254 ? -22.281 -8.385 19.743 1.00 93.94 254 VAL A O 1
ATOM 2058 N N . LEU A 1 255 ? -22.033 -6.686 18.301 1.00 94.94 255 LEU A N 1
ATOM 2059 C CA . LEU A 1 255 ? -22.670 -5.687 19.164 1.00 94.94 255 LEU A CA 1
ATOM 2060 C C . LEU A 1 255 ? -24.110 -6.062 19.518 1.00 94.94 255 LEU A C 1
ATOM 2062 O O . LEU A 1 255 ? -24.491 -6.002 20.685 1.00 94.94 255 LEU A O 1
ATOM 2066 N N . LYS A 1 256 ? -24.882 -6.547 18.541 1.00 95.12 256 LYS A N 1
ATOM 2067 C CA . LYS A 1 256 ? -26.244 -7.039 18.774 1.00 95.12 256 LYS A CA 1
ATOM 2068 C C . LYS A 1 256 ? -26.277 -8.207 19.763 1.00 95.12 256 LYS A C 1
ATOM 2070 O O . LYS A 1 256 ? -27.219 -8.317 20.539 1.00 95.12 256 LYS A O 1
ATOM 2075 N N . LYS A 1 257 ? -25.277 -9.093 19.727 1.00 96.31 257 LYS A N 1
ATOM 2076 C CA . LYS A 1 257 ? -25.192 -10.245 20.635 1.00 96.31 257 LYS A CA 1
ATOM 2077 C C . LYS A 1 257 ? -24.787 -9.871 22.054 1.00 96.31 257 LYS A C 1
ATOM 2079 O O . LYS A 1 257 ? -25.220 -10.552 22.968 1.00 96.31 257 LYS A O 1
ATOM 2084 N N . LEU A 1 258 ? -24.015 -8.805 22.240 1.00 93.81 258 LEU A N 1
ATOM 2085 C CA . LEU A 1 258 ? -23.649 -8.313 23.573 1.00 93.81 258 LEU A CA 1
ATOM 2086 C C . LEU A 1 258 ? -24.823 -7.647 24.306 1.00 93.81 258 LEU A C 1
ATOM 2088 O O . LEU A 1 258 ? -24.794 -7.527 25.525 1.00 93.81 258 LEU A O 1
ATOM 2092 N N . GLN A 1 259 ? -25.833 -7.189 23.565 1.00 89.44 259 GLN A N 1
ATOM 2093 C CA . GLN A 1 259 ? -27.016 -6.509 24.101 1.00 89.44 259 GLN A CA 1
ATOM 2094 C C . GLN A 1 259 ? -28.208 -7.443 24.367 1.00 89.44 259 GLN A C 1
ATOM 2096 O O . GLN A 1 259 ? -29.221 -6.978 24.891 1.00 89.44 259 GLN A O 1
ATOM 2101 N N . ALA A 1 260 ? -28.116 -8.707 23.947 1.00 79.12 260 ALA A N 1
ATOM 2102 C CA . ALA A 1 260 ? -29.162 -9.720 24.092 1.00 79.12 260 ALA A CA 1
ATOM 2103 C C . ALA A 1 260 ? -28.973 -10.520 25.384 1.00 79.12 260 ALA A C 1
ATOM 2105 O O . ALA A 1 260 ? -30.004 -10.815 26.026 1.00 79.12 260 ALA A O 1
#

InterPro domains:
  IPR040704 HEPN, AbiU2-like [PF18734] (86-241)

Organism: NCBI:txid280332

Foldseek 3Di:
DQDKWKKKFADCDVVVVVLVVLLVVLQVVVVWDWDKDDDPPRIIIIMISDPVSNVVSVVCCCPPPQPPNCVRMDTQDDDLVLLVVLLVLLLVLVLLVLLLCLQPVVDDPLLLVLCCVPPNVVVVVVNVVSLLSNLVSLLQQLPDQQDPVRDGGSHLNSLLVNCVVVVVLNVLSVVLSVLSVVQNVQQVVLNVCSVVPPPPVCVVVPDDRTPDDPVSVVSNSVSVQVSSQSSNCVNPVGGDGSNPPPSNVVSVVVSVVSND

Sequence (260 aa):
MVTTYAISVRSLGSDFEGVRVKASYLAASNGCQFWWKPQPTDWHDFIFTNHNVAILFVGFLLSDIVGSSVERIKFVFVSPDEVRLFANHCVYIRSIYEYARRLFSQSNEAERAAMKSVAPYFFEDLAQVFAEFVILAACRVTDPWTGRRGSENFVIELFTNAFVRVAPLHRKLTQLQSSMDEHRSRIEKARHKLTAHADRETIMSGEPLGAATWSQWEQFWKDLGDFVSLVHEQVFDSSFDIRAAMVRGDAEMVLKKLQA

Secondary structure (DSSP, 8-state):
----EEEEEE--GGGHHHHHHHHHHHHHHTT--EEEEEEGGGEEEEEES-HHHHHHHHHHIIIIISTT-GGGEE-----HHHHHHHHHHHHHHHHHHHHHIIIIIS--HHHHHHHHHH-HHHHHHHHHHHHHHHHHHHHHHTS-SB-TTSPBP-SHHHHHHHTTTSHHHHHHHHHHHHHHHHHHHHHHHHHHHHHSTT-HHHHHHT--S----HHHHHHHHHHHHHHHHHHHHHHHSS---TTTT-THHHHHHHHHHHT-

Radius of gyration: 23.44 Å; chains: 1; bounding box: 60×28×65 Å